Protein AF-A0A6P1NDC9-F1 (afdb_monomer_lite)

Secondary structure (DSSP, 8-state):
------------GGGTT-HHHHHHHHHHHHHHHHHHHHHHH--TT--SSTTS-HHHHHHHHHHHH-----EEEEEEEE-----TTSS-TTSS-TT----EEEEEEEEPPHHHHHHHHHHHH-GGG-S---HHHHHHHHHHHHH-GGG-----S--TTEEEEEETTEEEEEE---SS-THHHHHHHHHHHTT-S---TTSEEEEEE---

Sequence (208 aa):
MKKTLIAPAYAYQQFTDDSNIVAFFDAFNQMATETLTWLAEHPFPLYIGSYLTGGFLDYCAYCLYGQFRYKISYVQLQQYGGALNDQDINRIAIDEIIVQKNYLGTTINDDLFKRILTWNLYKGDGLSFTIPWLKRRIMRFLTGNEGQVWRFNSCQNVDVKVKGRIVAITITPGDWDSSLISVLDRIINNGILNIPPIYNYAISERQS

Foldseek 3Di:
DPPQDWDADDDDPVCPPPPVVRVVRVVVRVVVSVVVVLCVQQPLVDQADDRAADVRSQVSCCPPPVDHFDWLWDWDFDWDDDDPPPDDPPPADVPDTDGDTDGDTDGDGQFLSLLQVLQAPVPPLHDDDDPVSVLQSVVQSFPRGSNRDDDDPDSVQWDWDDDPQEIEIEGEDDPGDPVSQVVVLSCVVVVSGPDDPSHDYDYDYDDD

pLDDT: mean 81.69, std 15.38, range [41.41, 94.19]

Structure (mmCIF, N/CA/C/O backbone):
data_AF-A0A6P1NDC9-F1
#
_entry.id   AF-A0A6P1NDC9-F1
#
loop_
_atom_site.group_PDB
_atom_site.id
_atom_site.type_symbol
_atom_site.label_atom_id
_atom_site.label_alt_id
_atom_site.label_comp_id
_atom_site.label_asym_id
_atom_site.label_entity_id
_atom_site.label_seq_id
_atom_site.pdbx_PDB_ins_code
_atom_site.Cartn_x
_atom_site.Cartn_y
_atom_site.Cartn_z
_atom_site.occupancy
_atom_site.B_iso_or_equiv
_atom_site.auth_seq_id
_atom_site.auth_comp_id
_atom_site.auth_asym_id
_atom_site.auth_atom_id
_atom_site.pdbx_PDB_model_num
ATOM 1 N N . MET A 1 1 ? 29.916 -0.916 -4.149 1.00 41.94 1 MET A N 1
ATOM 2 C CA . MET A 1 1 ? 30.405 -0.561 -5.498 1.00 41.94 1 MET A CA 1
ATOM 3 C C . MET A 1 1 ? 29.269 -0.842 -6.478 1.00 41.94 1 MET A C 1
ATOM 5 O O . MET A 1 1 ? 28.924 -2.004 -6.648 1.00 41.94 1 MET A O 1
ATOM 9 N N . LYS A 1 2 ? 28.587 0.190 -7.005 1.00 53.50 2 LYS A N 1
ATOM 10 C CA . LYS A 1 2 ? 27.528 0.014 -8.021 1.00 53.50 2 LYS A CA 1
ATOM 11 C C . LYS A 1 2 ? 28.240 -0.489 -9.284 1.00 53.50 2 LYS A C 1
ATOM 13 O O . LYS A 1 2 ? 29.069 0.230 -9.829 1.00 53.50 2 LYS A O 1
ATOM 18 N N . LYS A 1 3 ? 28.029 -1.747 -9.676 1.00 60.81 3 LYS A N 1
ATOM 19 C CA . LYS A 1 3 ? 28.602 -2.290 -10.914 1.00 60.81 3 LYS A CA 1
ATOM 20 C C . LYS A 1 3 ? 27.845 -1.652 -12.075 1.00 60.81 3 LYS A C 1
ATOM 22 O O . LYS A 1 3 ? 26.631 -1.824 -12.148 1.00 60.81 3 LYS A O 1
ATOM 27 N N . THR A 1 4 ? 28.534 -0.915 -12.941 1.00 65.38 4 THR A N 1
ATOM 28 C CA . THR A 1 4 ? 27.933 -0.410 -14.179 1.00 65.38 4 THR A CA 1
ATOM 29 C C . THR A 1 4 ? 27.498 -1.610 -15.008 1.00 65.38 4 THR A C 1
ATOM 31 O O . THR A 1 4 ? 28.311 -2.475 -15.341 1.00 65.38 4 THR A O 1
ATOM 34 N N . LEU A 1 5 ? 26.198 -1.704 -15.261 1.00 67.75 5 LEU A N 1
ATOM 35 C CA . LEU A 1 5 ? 25.626 -2.741 -16.102 1.00 67.75 5 LEU A CA 1
ATOM 36 C C . LEU A 1 5 ? 25.791 -2.271 -17.544 1.00 67.75 5 LEU A C 1
ATOM 38 O O . LEU A 1 5 ? 25.222 -1.258 -17.932 1.00 67.75 5 LEU A O 1
ATOM 42 N N . ILE A 1 6 ? 26.628 -2.971 -18.301 1.00 75.94 6 ILE A N 1
ATOM 43 C CA . ILE A 1 6 ? 26.884 -2.683 -19.712 1.00 75.94 6 ILE A CA 1
ATOM 44 C C . ILE A 1 6 ? 26.265 -3.832 -20.500 1.00 75.94 6 ILE A C 1
ATOM 46 O O . ILE A 1 6 ? 26.489 -4.996 -20.156 1.00 75.94 6 ILE A O 1
ATOM 50 N N . ALA A 1 7 ? 25.500 -3.510 -21.539 1.00 77.56 7 ALA A N 1
ATOM 51 C CA . ALA A 1 7 ? 24.964 -4.475 -22.494 1.00 77.56 7 ALA A CA 1
ATOM 52 C C . ALA A 1 7 ? 25.635 -4.247 -23.858 1.00 77.56 7 ALA A C 1
ATOM 54 O O . ALA A 1 7 ? 25.055 -3.574 -24.707 1.00 77.56 7 ALA A O 1
ATOM 55 N N . PRO A 1 8 ? 26.880 -4.723 -24.053 1.00 84.25 8 PRO A N 1
ATOM 56 C CA . PRO A 1 8 ? 27.625 -4.408 -25.255 1.00 84.25 8 PRO A CA 1
ATOM 57 C C . PRO A 1 8 ? 27.259 -5.362 -26.395 1.00 84.25 8 PRO A C 1
ATOM 59 O O . PRO A 1 8 ? 27.321 -6.585 -26.269 1.00 84.25 8 PRO A O 1
ATOM 62 N N . ALA A 1 9 ? 26.931 -4.776 -27.530 1.00 88.81 9 ALA A N 1
ATOM 63 C CA . ALA A 1 9 ? 26.902 -5.382 -28.840 1.00 88.81 9 ALA A CA 1
ATOM 64 C C . ALA A 1 9 ? 28.107 -4.861 -29.631 1.0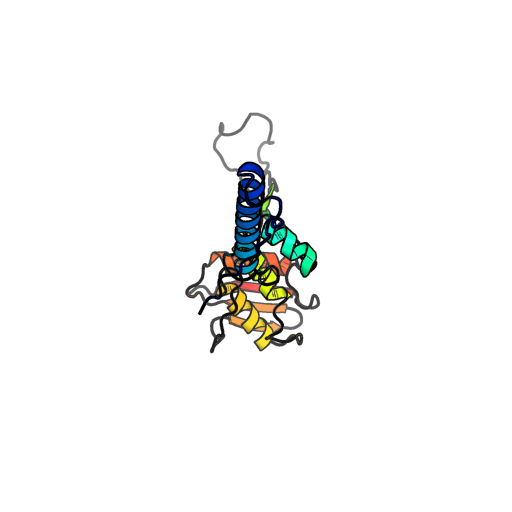0 8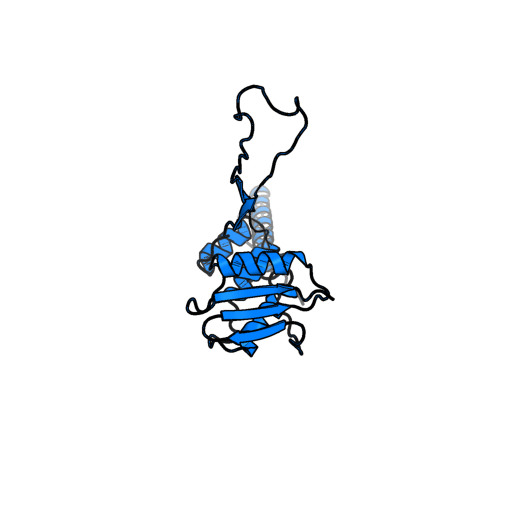8.81 9 ALA A C 1
ATOM 66 O O . ALA A 1 9 ? 28.451 -3.679 -29.565 1.00 88.81 9 ALA A O 1
ATOM 67 N N . TYR A 1 10 ? 28.753 -5.752 -30.376 1.00 89.06 10 TYR A N 1
ATOM 68 C CA . TYR A 1 10 ? 29.951 -5.440 -31.147 1.00 89.06 10 TYR A CA 1
ATOM 69 C C . TYR A 1 10 ? 29.713 -5.746 -32.621 1.00 89.06 10 TYR A C 1
ATOM 71 O O . TYR A 1 10 ? 29.098 -6.761 -32.956 1.00 89.06 10 TYR A O 1
ATOM 79 N N . ALA A 1 11 ? 30.248 -4.895 -33.494 1.00 88.75 11 ALA A N 1
ATOM 80 C CA . ALA A 1 11 ? 30.334 -5.196 -34.914 1.00 88.75 11 ALA A CA 1
ATOM 81 C C . ALA A 1 11 ? 31.288 -6.379 -35.151 1.00 88.75 11 ALA A C 1
ATOM 83 O O . ALA A 1 11 ? 32.260 -6.576 -34.415 1.00 88.75 11 ALA A O 1
ATOM 84 N N . TYR A 1 12 ? 31.037 -7.162 -36.202 1.00 88.00 12 TYR A N 1
ATOM 85 C CA . TYR A 1 12 ? 32.017 -8.148 -36.655 1.00 88.00 12 TYR A CA 1
ATOM 86 C C . TYR A 1 12 ? 33.293 -7.444 -37.117 1.00 88.00 12 TYR A C 1
ATOM 88 O O . TYR A 1 12 ? 33.232 -6.362 -37.697 1.00 88.00 12 TYR A O 1
ATOM 96 N N . GLN A 1 13 ? 34.442 -8.101 -36.937 1.00 88.75 13 GLN A N 1
ATOM 97 C CA . GLN A 1 13 ? 35.752 -7.548 -37.297 1.00 88.75 13 GLN A CA 1
ATOM 98 C C . GLN A 1 13 ? 35.832 -7.063 -38.756 1.00 88.75 13 GLN A C 1
ATOM 100 O O . GLN A 1 13 ? 36.556 -6.129 -39.054 1.00 88.75 13 GLN A O 1
ATOM 105 N N . GLN A 1 14 ? 35.069 -7.667 -39.669 1.00 89.44 14 GLN A N 1
ATOM 106 C CA . GLN A 1 14 ? 35.039 -7.282 -41.086 1.00 89.44 14 GLN A CA 1
ATOM 107 C C . GLN A 1 14 ? 34.383 -5.913 -41.349 1.00 89.44 14 GLN A C 1
ATOM 109 O O . GLN A 1 14 ? 34.551 -5.366 -42.433 1.00 89.44 14 GLN A O 1
ATOM 114 N N . PHE A 1 15 ? 33.638 -5.371 -40.381 1.00 86.94 15 PHE A N 1
ATOM 115 C CA . PHE A 1 15 ? 32.890 -4.116 -40.493 1.00 86.94 15 PHE A CA 1
ATOM 116 C C . PHE A 1 15 ? 33.395 -3.030 -39.535 1.00 86.94 15 PHE A C 1
ATOM 118 O O . PHE A 1 15 ? 32.736 -2.007 -39.373 1.00 86.94 15 PHE A O 1
ATOM 125 N N . THR A 1 16 ? 34.547 -3.228 -38.884 1.00 86.06 16 THR A N 1
ATOM 126 C CA . THR A 1 16 ? 35.111 -2.238 -37.948 1.00 86.06 16 THR A CA 1
ATOM 127 C C . THR A 1 16 ? 35.546 -0.950 -38.632 1.00 86.06 16 THR A C 1
ATOM 129 O O . THR A 1 16 ? 35.603 0.091 -37.985 1.00 86.06 16 THR A O 1
ATOM 132 N N . ASP A 1 17 ? 35.830 -1.022 -39.930 1.00 89.94 17 ASP A N 1
ATOM 133 C CA . ASP A 1 17 ? 36.314 0.108 -40.720 1.00 89.94 17 ASP A CA 1
ATOM 134 C C . ASP A 1 17 ? 35.158 0.936 -41.317 1.00 89.94 17 ASP A C 1
ATOM 136 O O . ASP A 1 17 ? 35.380 2.039 -41.819 1.00 89.94 17 ASP A O 1
ATOM 140 N N . ASP A 1 18 ? 33.917 0.433 -41.251 1.00 94.19 18 ASP A N 1
ATOM 141 C CA . ASP A 1 18 ? 32.720 1.160 -41.682 1.00 94.19 18 ASP A CA 1
ATOM 142 C C . ASP A 1 18 ? 32.151 1.980 -40.518 1.00 94.19 18 ASP A C 1
ATOM 144 O O . ASP A 1 18 ? 31.545 1.456 -39.575 1.00 94.19 1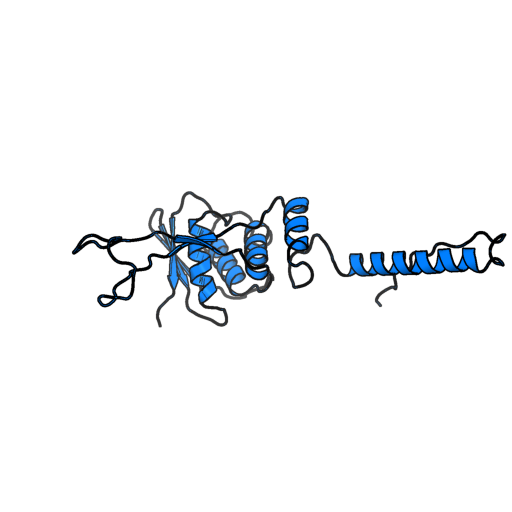8 ASP A O 1
ATOM 148 N N . SER A 1 19 ? 32.318 3.299 -40.607 1.00 92.69 19 SER A N 1
ATOM 149 C CA . SER A 1 19 ? 31.871 4.241 -39.582 1.00 92.69 19 SER A CA 1
ATOM 150 C C . SER A 1 19 ? 30.360 4.220 -39.345 1.00 92.69 19 SER A C 1
ATOM 152 O O . SER A 1 19 ? 29.930 4.471 -38.220 1.00 92.69 19 SER A O 1
ATOM 154 N N . ASN A 1 20 ? 29.544 3.892 -40.352 1.00 94.00 20 ASN A N 1
ATOM 155 C CA . ASN A 1 20 ? 28.090 3.846 -40.194 1.00 94.00 20 ASN A CA 1
ATOM 156 C C . ASN A 1 20 ? 27.660 2.623 -39.382 1.00 94.00 20 ASN A C 1
ATOM 158 O O . ASN A 1 20 ? 26.754 2.711 -38.552 1.00 94.00 20 ASN A O 1
ATOM 162 N N . ILE A 1 21 ? 28.322 1.485 -39.605 1.00 90.44 21 ILE A N 1
ATOM 163 C CA . ILE A 1 21 ? 28.034 0.247 -38.878 1.00 90.44 21 ILE A CA 1
ATOM 164 C C . ILE A 1 21 ? 28.464 0.401 -37.420 1.00 90.44 21 ILE A C 1
ATOM 166 O O . ILE A 1 21 ? 27.673 0.111 -36.525 1.00 90.44 21 ILE A O 1
ATOM 170 N N . VAL A 1 22 ? 29.667 0.920 -37.163 1.00 91.38 22 VAL A N 1
ATOM 171 C CA . VAL A 1 22 ? 30.133 1.186 -35.792 1.00 91.38 22 VAL A CA 1
ATOM 172 C C . VAL A 1 22 ? 29.184 2.145 -35.064 1.00 91.38 22 VAL A C 1
ATOM 174 O O . VAL A 1 22 ? 28.739 1.833 -33.959 1.00 91.38 22 VAL A O 1
ATOM 177 N N . ALA A 1 23 ? 28.769 3.239 -35.713 1.00 91.31 23 ALA A N 1
ATOM 178 C CA . ALA A 1 23 ? 27.828 4.196 -35.131 1.00 91.31 23 ALA A CA 1
ATOM 179 C C . ALA A 1 23 ? 26.470 3.566 -34.766 1.00 91.31 23 ALA A C 1
ATOM 181 O O . ALA A 1 23 ? 25.876 3.923 -33.747 1.00 91.31 23 ALA A O 1
ATOM 182 N N . PHE A 1 24 ? 25.978 2.609 -35.560 1.00 92.75 24 PHE A N 1
ATOM 183 C CA . PHE A 1 24 ? 24.758 1.867 -35.236 1.00 92.75 24 PHE A CA 1
ATOM 184 C C . PHE A 1 24 ? 24.910 1.035 -33.953 1.00 92.75 24 PHE A C 1
ATOM 186 O O . PHE A 1 24 ? 24.028 1.069 -33.092 1.00 92.75 24 PHE A O 1
ATOM 193 N N . PHE A 1 25 ? 26.024 0.311 -33.801 1.00 92.38 25 PHE A N 1
ATOM 194 C CA . PHE A 1 25 ? 26.288 -0.475 -32.591 1.00 92.38 25 PHE A CA 1
ATOM 195 C C . PHE A 1 25 ? 26.460 0.415 -31.357 1.00 92.38 25 PHE A C 1
ATOM 197 O O . PHE A 1 25 ? 25.937 0.077 -30.297 1.00 92.38 25 PHE A O 1
ATOM 204 N N . ASP A 1 26 ? 27.114 1.569 -31.490 1.00 90.56 26 ASP A N 1
ATOM 205 C CA . ASP A 1 26 ? 27.256 2.529 -30.393 1.00 90.56 26 ASP A CA 1
ATOM 206 C C . ASP A 1 26 ? 25.899 3.085 -29.943 1.00 90.56 26 ASP A C 1
ATOM 208 O O . ASP A 1 26 ? 25.596 3.087 -28.746 1.00 90.56 26 ASP A O 1
ATOM 212 N N . ALA A 1 27 ? 25.036 3.470 -30.890 1.00 92.12 27 ALA A N 1
ATOM 213 C CA . ALA A 1 27 ? 23.680 3.929 -30.590 1.00 92.12 27 ALA A CA 1
ATOM 214 C C . ALA A 1 27 ? 22.834 2.829 -29.924 1.00 92.12 27 ALA A C 1
ATOM 216 O O . ALA A 1 27 ? 22.123 3.086 -28.948 1.00 92.12 27 ALA A O 1
ATOM 217 N N . PHE A 1 28 ? 22.939 1.587 -30.406 1.00 92.62 28 PHE A N 1
ATOM 218 C CA . PHE A 1 28 ? 22.267 0.445 -29.791 1.00 92.62 28 PHE A CA 1
ATOM 219 C C . PHE A 1 28 ? 22.758 0.203 -28.357 1.00 92.62 28 PHE A C 1
ATOM 221 O O . PHE A 1 28 ? 21.947 0.037 -27.446 1.00 92.62 28 PHE A O 1
ATOM 228 N N . ASN A 1 29 ? 24.073 0.232 -28.133 1.00 91.94 29 ASN A N 1
ATOM 229 C CA . ASN A 1 29 ? 24.679 0.042 -26.816 1.00 91.94 29 ASN A CA 1
ATOM 230 C C . ASN A 1 29 ? 24.257 1.127 -25.830 1.00 91.94 29 ASN A C 1
ATOM 232 O O . ASN A 1 29 ? 23.991 0.828 -24.662 1.00 91.94 29 ASN A O 1
ATOM 236 N N . GLN A 1 30 ? 24.164 2.371 -26.299 1.00 91.50 30 GLN A N 1
ATOM 237 C CA . GLN A 1 30 ? 23.646 3.476 -25.508 1.00 91.50 30 GLN A CA 1
ATOM 238 C C . GLN A 1 30 ? 22.196 3.199 -25.084 1.00 91.50 30 GLN A C 1
ATOM 240 O O . GLN A 1 30 ? 21.911 3.165 -23.886 1.00 91.50 30 GLN A O 1
ATOM 245 N N . MET A 1 31 ? 21.306 2.899 -26.035 1.00 92.81 31 MET A N 1
ATOM 246 C CA . MET A 1 31 ? 19.893 2.613 -25.752 1.00 92.81 31 MET A CA 1
ATOM 247 C C . MET A 1 31 ? 19.715 1.403 -24.817 1.00 92.81 31 MET A C 1
ATOM 249 O O . MET A 1 31 ? 18.897 1.428 -23.891 1.00 92.81 31 MET A O 1
ATOM 253 N N . ALA A 1 32 ? 20.489 0.336 -25.028 1.00 91.81 32 ALA A N 1
ATOM 254 C CA . ALA A 1 32 ? 20.457 -0.855 -24.187 1.00 91.81 32 ALA A CA 1
ATOM 255 C C . ALA A 1 32 ? 20.911 -0.541 -22.753 1.00 91.81 32 ALA A C 1
ATOM 257 O O . ALA A 1 32 ? 20.284 -0.986 -21.791 1.00 91.81 32 ALA A O 1
ATOM 258 N N . THR A 1 33 ? 21.962 0.269 -22.600 1.00 91.31 33 THR A N 1
ATOM 259 C CA . THR A 1 33 ? 22.485 0.683 -21.290 1.00 91.31 33 THR A CA 1
ATOM 260 C C . THR A 1 33 ? 21.501 1.589 -20.550 1.00 91.31 33 THR A C 1
ATOM 262 O O . THR A 1 33 ? 21.275 1.394 -19.353 1.00 91.31 33 THR A O 1
ATOM 265 N N . GLU A 1 34 ? 20.868 2.535 -21.245 1.00 90.62 34 GLU A N 1
ATOM 266 C CA . GLU A 1 34 ? 19.818 3.396 -20.685 1.00 90.62 34 GLU A CA 1
ATOM 267 C C . GLU A 1 34 ? 18.628 2.565 -20.190 1.00 90.62 34 GLU A C 1
ATOM 269 O O . GLU A 1 34 ? 18.202 2.708 -19.043 1.00 90.62 34 GLU A O 1
ATOM 274 N N . THR A 1 35 ? 18.153 1.620 -21.006 1.00 90.44 35 THR A N 1
ATOM 275 C CA . THR A 1 35 ? 17.040 0.725 -20.646 1.00 90.44 35 THR A CA 1
ATOM 276 C C . THR A 1 35 ? 17.371 -0.124 -19.419 1.00 90.44 35 THR A C 1
ATOM 278 O O . THR A 1 35 ? 16.558 -0.266 -18.504 1.00 90.44 35 THR A O 1
ATOM 281 N N . LEU A 1 36 ? 18.580 -0.684 -19.369 1.00 89.88 36 LEU A N 1
ATOM 282 C CA . LEU A 1 36 ? 19.015 -1.539 -18.268 1.00 89.88 36 LEU A CA 1
ATOM 283 C C . LEU A 1 36 ? 19.197 -0.730 -16.972 1.00 89.88 36 LEU A C 1
ATOM 285 O O . LEU A 1 36 ? 18.802 -1.179 -15.895 1.00 89.88 36 LEU A O 1
ATOM 289 N N . THR A 1 37 ? 19.717 0.493 -17.081 1.00 90.31 37 THR A N 1
ATOM 290 C CA . THR A 1 37 ? 19.818 1.430 -15.953 1.00 90.31 37 THR A CA 1
ATOM 291 C C . THR A 1 37 ? 18.434 1.790 -15.421 1.00 90.31 37 THR A C 1
ATOM 293 O O . THR A 1 37 ? 18.201 1.683 -14.217 1.00 90.31 37 THR A O 1
ATOM 296 N N . TRP A 1 38 ? 17.486 2.107 -16.308 1.00 88.94 38 TRP A N 1
ATOM 297 C CA . TRP A 1 38 ? 16.106 2.403 -15.928 1.00 88.94 38 TRP A CA 1
ATOM 298 C C . TRP A 1 38 ? 15.439 1.226 -15.201 1.00 88.94 38 TRP A C 1
ATOM 300 O O . TRP A 1 38 ? 14.840 1.422 -14.143 1.00 88.94 38 TRP A O 1
ATOM 310 N N . LEU A 1 39 ? 15.602 -0.004 -15.703 1.00 87.81 39 LEU A N 1
ATOM 311 C CA . LEU A 1 39 ? 15.081 -1.218 -15.058 1.00 87.81 39 LEU A CA 1
ATOM 312 C C . LEU A 1 39 ? 15.682 -1.452 -13.667 1.00 87.81 39 LEU A C 1
ATOM 314 O O . LEU A 1 39 ? 14.982 -1.885 -12.753 1.00 87.81 39 LEU A O 1
ATOM 318 N N . ALA A 1 40 ? 16.973 -1.169 -13.491 1.00 86.81 40 ALA A N 1
ATOM 319 C CA . ALA A 1 40 ? 17.638 -1.309 -12.200 1.00 86.81 40 ALA A CA 1
ATOM 320 C C . ALA A 1 40 ? 17.150 -0.274 -11.169 1.00 86.81 40 ALA A C 1
ATOM 322 O O . ALA A 1 40 ? 17.156 -0.552 -9.969 1.00 86.81 40 ALA A O 1
ATOM 323 N N . GLU A 1 41 ? 16.731 0.908 -11.623 1.00 86.69 41 GLU A N 1
ATOM 324 C CA . GLU A 1 41 ? 16.195 1.979 -10.775 1.00 86.69 41 GLU A CA 1
ATOM 325 C C . GLU A 1 41 ? 14.704 1.807 -10.448 1.00 86.69 41 GLU A C 1
ATOM 327 O O . GLU A 1 41 ? 14.246 2.331 -9.433 1.00 86.69 41 GLU A O 1
ATOM 332 N N . HIS A 1 42 ? 13.967 1.030 -11.249 1.00 88.56 42 HIS A N 1
ATOM 333 C CA . HIS A 1 42 ? 12.528 0.802 -11.093 1.00 88.56 42 HIS A CA 1
ATOM 334 C C . HIS A 1 42 ? 12.215 -0.674 -10.807 1.00 88.56 42 HIS A C 1
ATOM 336 O O . HIS A 1 42 ? 11.738 -1.396 -11.684 1.00 88.56 42 HIS A O 1
ATOM 342 N N . PRO A 1 43 ? 12.432 -1.162 -9.573 1.00 87.88 43 PRO A N 1
ATOM 343 C CA . PRO A 1 43 ? 12.036 -2.515 -9.199 1.00 87.88 43 PRO A CA 1
ATOM 344 C C . PRO A 1 43 ? 10.504 -2.664 -9.217 1.00 87.88 43 PRO A C 1
ATOM 346 O O . PRO A 1 43 ? 9.821 -2.239 -8.289 1.00 87.88 43 PRO A O 1
ATOM 349 N N . PHE A 1 44 ? 9.951 -3.316 -10.246 1.00 88.94 44 PHE A N 1
ATOM 350 C CA . PHE A 1 44 ? 8.493 -3.459 -10.429 1.00 88.94 44 PHE A CA 1
ATOM 351 C C . PHE A 1 44 ? 7.749 -4.096 -9.239 1.00 88.94 44 PHE A C 1
ATOM 353 O O . PHE A 1 44 ? 6.652 -3.638 -8.919 1.00 88.94 44 PHE A O 1
ATOM 360 N N . PRO A 1 45 ? 8.306 -5.106 -8.534 1.00 88.25 45 PRO A N 1
ATOM 361 C CA . PRO A 1 45 ? 7.663 -5.684 -7.352 1.00 88.25 45 PRO A CA 1
ATOM 362 C C . PRO A 1 45 ? 7.752 -4.806 -6.096 1.00 88.25 45 PRO A C 1
ATOM 364 O O . PRO A 1 45 ? 7.346 -5.233 -5.018 1.00 88.25 45 PRO A O 1
ATOM 367 N N . LEU A 1 46 ? 8.346 -3.616 -6.165 1.00 90.06 46 LEU A N 1
ATOM 368 C CA . LEU A 1 46 ? 8.436 -2.710 -5.028 1.00 90.06 46 LEU A CA 1
ATOM 369 C C . LEU A 1 46 ? 7.614 -1.457 -5.322 1.00 90.06 46 LEU A C 1
ATOM 371 O O . LEU A 1 46 ? 8.101 -0.483 -5.882 1.00 90.06 46 LEU A O 1
ATOM 375 N N . TYR A 1 47 ? 6.353 -1.480 -4.894 1.00 91.12 47 TYR A N 1
ATOM 376 C CA . TYR A 1 47 ? 5.443 -0.333 -5.005 1.00 91.12 47 TYR A CA 1
ATOM 377 C C . TYR A 1 47 ? 5.671 0.743 -3.937 1.00 91.12 47 TYR A C 1
ATOM 379 O O . TYR A 1 47 ? 5.075 1.814 -4.008 1.00 91.12 47 TYR A O 1
ATOM 387 N N . ILE A 1 48 ? 6.500 0.452 -2.933 1.00 90.19 48 ILE A N 1
ATOM 388 C CA . ILE A 1 48 ? 6.775 1.347 -1.810 1.00 90.19 48 ILE A CA 1
ATOM 389 C C . ILE A 1 48 ? 7.780 2.422 -2.238 1.00 90.19 48 ILE A C 1
ATOM 391 O O . ILE A 1 48 ? 8.816 2.112 -2.826 1.00 90.19 48 ILE A O 1
ATOM 395 N N . GLY A 1 49 ? 7.517 3.673 -1.855 1.00 85.25 49 GLY A N 1
ATOM 396 C CA . GLY A 1 49 ? 8.386 4.813 -2.156 1.00 85.25 49 GLY A CA 1
ATOM 397 C C . GLY A 1 49 ? 8.035 5.506 -3.472 1.00 85.25 49 GLY A C 1
ATOM 398 O O . GLY A 1 49 ? 7.022 5.211 -4.096 1.00 85.25 49 GLY A O 1
ATOM 399 N N . SER A 1 50 ? 8.858 6.462 -3.895 1.00 84.88 50 SER A N 1
ATOM 400 C CA . SER A 1 50 ? 8.541 7.386 -4.996 1.00 84.88 50 SER A CA 1
ATOM 401 C C . SER A 1 50 ? 8.842 6.856 -6.404 1.00 84.88 50 SER A C 1
ATOM 403 O O . SER A 1 50 ? 8.570 7.556 -7.373 1.00 84.88 50 SER A O 1
ATOM 405 N N . TYR A 1 51 ? 9.387 5.643 -6.538 1.00 84.12 51 TYR A N 1
ATOM 406 C CA . TYR A 1 51 ? 9.851 5.105 -7.825 1.00 84.12 51 TYR A CA 1
ATOM 407 C C . TYR A 1 51 ? 8.711 4.758 -8.793 1.00 84.12 51 TYR A C 1
ATOM 409 O O . TYR A 1 51 ? 8.849 4.943 -9.997 1.00 84.12 51 TYR A O 1
ATOM 417 N N . LEU A 1 52 ? 7.580 4.253 -8.287 1.00 89.31 52 LEU A N 1
ATOM 418 C CA . LEU A 1 52 ? 6.409 3.918 -9.104 1.00 89.31 52 LEU A CA 1
ATOM 419 C C . LEU A 1 52 ? 5.307 4.955 -8.882 1.00 89.31 52 LEU A C 1
ATOM 421 O O . LEU A 1 52 ? 4.833 5.124 -7.757 1.00 89.31 52 LEU A O 1
ATOM 425 N N . THR A 1 53 ? 4.878 5.630 -9.947 1.00 91.38 53 THR A N 1
ATOM 426 C CA . THR A 1 53 ? 3.837 6.669 -9.902 1.00 91.38 53 THR A CA 1
ATOM 427 C C . THR A 1 53 ? 2.872 6.561 -11.084 1.00 91.38 53 THR A C 1
ATOM 429 O O . THR A 1 53 ? 3.161 5.929 -12.106 1.00 91.38 53 THR A O 1
ATOM 432 N N . GLY A 1 54 ? 1.684 7.144 -10.925 1.00 89.81 54 GLY A N 1
ATOM 433 C CA . GLY A 1 54 ? 0.649 7.254 -11.947 1.00 89.81 54 GLY A CA 1
ATOM 434 C C . GLY A 1 54 ? 0.247 5.919 -12.578 1.00 89.81 54 GLY A C 1
ATOM 435 O O . GLY A 1 54 ? 0.107 4.898 -11.903 1.00 89.81 54 GLY A O 1
ATOM 436 N N . GLY A 1 55 ? 0.081 5.925 -13.903 1.00 90.50 55 GLY A N 1
ATOM 437 C CA . GLY A 1 55 ? -0.344 4.742 -14.655 1.00 90.50 55 GLY A CA 1
ATOM 438 C C . GLY A 1 55 ? 0.642 3.574 -14.581 1.00 90.50 55 GLY A C 1
ATOM 439 O O . GLY A 1 55 ? 0.233 2.423 -14.709 1.00 90.50 55 GLY A O 1
ATOM 440 N N . PHE A 1 56 ? 1.927 3.838 -14.322 1.00 90.25 56 PHE A N 1
ATOM 441 C CA . PHE A 1 56 ? 2.911 2.772 -14.165 1.00 90.25 56 PHE A CA 1
ATOM 442 C C . PHE A 1 56 ? 2.727 2.016 -12.844 1.00 90.25 56 PHE A C 1
ATOM 444 O O . PHE A 1 56 ? 2.785 0.786 -12.820 1.00 90.25 56 PHE A O 1
ATOM 451 N N . LEU A 1 57 ? 2.415 2.736 -11.761 1.00 92.75 57 LEU A N 1
ATOM 452 C CA . LEU A 1 57 ? 2.013 2.126 -10.495 1.00 92.75 57 LEU A CA 1
ATOM 453 C C . LEU A 1 57 ? 0.749 1.277 -10.666 1.00 92.75 57 LEU A C 1
ATOM 455 O O . LEU A 1 57 ? 0.703 0.157 -10.164 1.00 92.75 57 LEU A O 1
ATOM 459 N N . ASP A 1 58 ? -0.246 1.784 -11.393 1.00 92.62 58 ASP A N 1
ATOM 460 C CA . ASP A 1 58 ? -1.501 1.064 -11.628 1.00 92.62 58 ASP A CA 1
ATOM 461 C C . ASP A 1 58 ? -1.278 -0.219 -12.436 1.00 92.62 58 ASP A C 1
ATOM 463 O O . ASP A 1 58 ? -1.801 -1.276 -12.080 1.00 92.62 58 ASP A O 1
ATOM 467 N N . TYR A 1 59 ? -0.445 -0.150 -13.477 1.00 92.12 59 TYR A N 1
ATOM 468 C CA . TYR A 1 59 ? -0.059 -1.304 -14.283 1.00 92.12 59 TYR A CA 1
ATOM 469 C C . TYR A 1 59 ? 0.651 -2.372 -13.442 1.00 92.12 59 TYR A C 1
ATOM 471 O O . TYR A 1 59 ? 0.237 -3.532 -13.427 1.00 92.12 59 TYR A O 1
ATOM 479 N N . CYS A 1 60 ? 1.682 -1.986 -12.685 1.00 92.88 60 CYS A N 1
ATOM 480 C CA . CYS A 1 60 ? 2.416 -2.913 -11.825 1.00 92.88 60 CYS A CA 1
ATOM 481 C C . CYS A 1 60 ? 1.517 -3.508 -10.731 1.00 92.88 60 CYS A C 1
ATOM 483 O O . CYS A 1 60 ? 1.569 -4.715 -10.485 1.00 92.88 60 CYS A O 1
ATOM 485 N N . ALA A 1 61 ? 0.661 -2.695 -10.104 1.00 93.38 61 ALA A N 1
ATOM 486 C CA . ALA A 1 61 ? -0.275 -3.151 -9.081 1.00 93.38 61 ALA A CA 1
ATOM 487 C C . ALA A 1 61 ? -1.268 -4.188 -9.625 1.00 93.38 61 ALA A C 1
ATOM 489 O O . ALA A 1 61 ? -1.517 -5.214 -8.981 1.00 93.38 61 ALA A O 1
ATOM 490 N N . TYR A 1 62 ? -1.781 -3.956 -10.832 1.00 93.06 62 TYR A N 1
ATOM 491 C CA . TYR A 1 62 ? -2.715 -4.859 -11.487 1.00 93.06 62 TYR A CA 1
ATOM 492 C C . TYR A 1 62 ? -2.038 -6.163 -11.921 1.00 93.06 62 TYR A C 1
ATOM 494 O O . TYR A 1 62 ? -2.496 -7.244 -11.557 1.00 93.06 62 TYR A O 1
ATOM 502 N N . CYS A 1 63 ? -0.915 -6.080 -12.637 1.00 92.69 63 CYS A N 1
ATOM 503 C CA . CYS A 1 63 ? -0.249 -7.253 -13.201 1.00 92.69 63 CYS A CA 1
ATOM 504 C C . CYS A 1 63 ? 0.426 -8.141 -12.148 1.00 92.69 63 CYS A C 1
ATOM 506 O O . CYS A 1 63 ? 0.430 -9.360 -12.303 1.00 92.69 63 CYS A O 1
ATOM 508 N N . LEU A 1 64 ? 1.005 -7.562 -11.089 1.00 93.00 64 LEU A N 1
ATOM 509 C CA . LEU A 1 64 ? 1.749 -8.328 -10.081 1.00 93.00 64 LEU A CA 1
ATOM 510 C C . LEU A 1 64 ? 0.895 -8.727 -8.875 1.00 93.00 64 LEU A C 1
ATOM 512 O O . LEU A 1 64 ? 1.130 -9.784 -8.290 1.00 93.00 64 LEU A O 1
ATOM 516 N N . TYR A 1 65 ? -0.077 -7.896 -8.488 1.00 92.31 65 TYR A N 1
ATOM 517 C CA . TYR A 1 65 ? -0.855 -8.098 -7.260 1.00 92.31 65 TYR A CA 1
ATOM 518 C C . TYR A 1 65 ? -2.359 -8.254 -7.487 1.00 92.31 65 TYR A C 1
ATOM 520 O O . TYR A 1 65 ? -3.085 -8.506 -6.522 1.00 92.31 65 TYR A O 1
ATOM 528 N N . GLY A 1 66 ? -2.847 -8.094 -8.721 1.00 90.62 66 GLY A N 1
ATOM 529 C CA . GLY A 1 66 ? -4.279 -8.129 -9.021 1.00 90.62 66 GLY A CA 1
ATOM 530 C C . GLY A 1 66 ? -5.068 -7.014 -8.330 1.00 90.62 66 GLY A C 1
ATOM 531 O O . GLY A 1 66 ? -6.262 -7.170 -8.090 1.00 90.62 66 GLY A O 1
ATOM 532 N N . GLN A 1 67 ? -4.410 -5.914 -7.950 1.00 90.50 67 GLN A N 1
ATOM 533 C CA . GLN A 1 67 ? -5.036 -4.783 -7.266 1.00 90.50 67 GLN A CA 1
ATOM 534 C C . GLN A 1 67 ? -5.242 -3.632 -8.247 1.00 90.50 67 GLN A C 1
ATOM 536 O O . GLN A 1 67 ? -4.343 -3.293 -9.011 1.00 90.50 67 GLN A O 1
ATOM 541 N N . PHE A 1 68 ? -6.413 -3.003 -8.200 1.00 89.06 68 PHE A N 1
ATOM 542 C CA . PHE A 1 68 ? -6.733 -1.829 -9.008 1.00 89.06 68 PHE A CA 1
ATOM 543 C C . PHE A 1 68 ? -6.919 -0.602 -8.120 1.00 89.06 68 PHE A C 1
ATOM 545 O O . PHE A 1 68 ? -7.244 -0.707 -6.935 1.00 89.06 68 PHE A O 1
ATOM 552 N N . ARG A 1 69 ? -6.731 0.583 -8.700 1.00 86.25 69 ARG A N 1
ATOM 553 C CA . ARG A 1 69 ? -6.979 1.835 -7.995 1.00 86.25 69 ARG A CA 1
ATOM 554 C C . ARG A 1 69 ? -8.481 2.048 -7.833 1.00 86.25 69 ARG A C 1
ATOM 556 O O . ARG A 1 69 ? -9.214 2.230 -8.805 1.00 86.25 69 ARG A O 1
ATOM 563 N N . TYR A 1 70 ? -8.937 2.016 -6.588 1.00 76.44 70 TYR A N 1
ATOM 564 C CA . TYR A 1 70 ? -10.336 2.238 -6.244 1.00 76.44 70 TYR A CA 1
ATOM 565 C C . TYR A 1 70 ? -10.714 3.714 -6.427 1.00 76.44 70 TYR A C 1
ATOM 567 O O . TYR A 1 70 ? -9.881 4.613 -6.303 1.00 76.44 70 TYR A O 1
ATOM 575 N N . LYS A 1 71 ? -11.993 3.978 -6.698 1.00 71.19 71 LYS A N 1
ATOM 576 C CA . LYS A 1 71 ? -12.563 5.328 -6.627 1.00 71.19 71 LYS A CA 1
ATOM 577 C C . LYS A 1 71 ? -13.323 5.445 -5.315 1.00 71.19 71 LYS A C 1
ATOM 579 O O . LYS A 1 71 ? -14.232 4.654 -5.067 1.00 71.19 71 LYS A O 1
ATOM 584 N N . ILE A 1 72 ? -12.952 6.408 -4.474 1.00 66.12 72 ILE A N 1
ATOM 585 C CA . ILE A 1 72 ? -13.681 6.672 -3.231 1.00 66.12 72 ILE A CA 1
ATOM 586 C C . ILE A 1 72 ? -14.788 7.659 -3.585 1.00 66.12 72 ILE A C 1
ATOM 588 O O . ILE A 1 72 ? -14.546 8.851 -3.769 1.00 66.12 72 ILE A O 1
ATOM 592 N N . SER A 1 73 ? -16.000 7.138 -3.740 1.00 60.19 73 SER A N 1
ATOM 593 C CA . SER A 1 73 ? -17.193 7.953 -3.968 1.00 60.19 73 SER A CA 1
ATOM 594 C C . SER A 1 73 ? -17.593 8.633 -2.662 1.00 60.19 73 SER A C 1
ATOM 596 O O . SER A 1 73 ? -17.654 7.969 -1.627 1.00 60.19 73 SER A O 1
ATOM 598 N N . TYR A 1 74 ? -17.894 9.931 -2.693 1.00 57.81 74 TYR A N 1
ATOM 599 C CA . TYR A 1 74 ? -18.565 10.607 -1.584 1.00 57.81 74 TYR A CA 1
ATOM 600 C C . TYR A 1 74 ? -19.843 11.289 -2.066 1.00 57.81 74 TYR A C 1
ATOM 602 O O . TYR A 1 74 ? -19.969 11.681 -3.225 1.00 57.81 74 TYR A O 1
ATOM 610 N N . VAL A 1 75 ? -20.806 11.400 -1.152 1.00 48.75 75 VAL A N 1
ATOM 611 C CA . VAL A 1 75 ? -22.012 12.207 -1.336 1.00 48.75 75 VAL A CA 1
ATOM 612 C C . VAL A 1 75 ? -21.779 13.503 -0.578 1.00 48.75 75 VAL A C 1
ATOM 614 O O . VAL A 1 75 ? -21.731 13.496 0.651 1.00 48.75 75 VAL A O 1
ATOM 617 N N . GLN A 1 76 ? -21.605 14.611 -1.293 1.00 44.06 76 GLN A N 1
ATOM 618 C CA . GLN A 1 76 ? -21.643 15.932 -0.670 1.00 44.06 76 GLN A CA 1
ATOM 619 C C . GLN A 1 76 ? -23.090 16.414 -0.674 1.00 44.06 76 GLN A C 1
ATOM 621 O O . GLN A 1 76 ? -23.699 16.558 -1.733 1.00 44.06 76 GLN A O 1
ATOM 626 N N . LEU A 1 77 ? -23.646 16.627 0.518 1.00 45.75 77 LEU A N 1
ATOM 627 C CA . LEU A 1 77 ? -24.927 17.302 0.686 1.00 45.75 77 LEU A CA 1
ATOM 628 C C . LEU A 1 77 ? -24.635 18.802 0.643 1.00 45.75 77 LEU A C 1
ATOM 630 O O . LEU A 1 77 ? -24.074 19.348 1.590 1.00 45.75 77 LEU A O 1
ATOM 634 N N . GLN A 1 78 ? -24.938 19.452 -0.475 1.00 45.91 78 GLN A N 1
ATOM 635 C CA . GLN A 1 78 ? -24.793 20.898 -0.595 1.00 45.91 78 GLN A CA 1
ATOM 636 C C . GLN A 1 78 ? -26.157 21.528 -0.320 1.00 45.91 78 GLN A C 1
ATOM 638 O O . GLN A 1 78 ? -27.101 21.347 -1.087 1.00 45.91 78 GLN A O 1
ATOM 643 N N . GLN A 1 79 ? -26.278 22.196 0.826 1.00 44.28 79 GLN A N 1
ATOM 644 C CA . GLN A 1 79 ? -27.482 22.926 1.200 1.00 44.28 79 GLN A CA 1
ATOM 645 C C . GLN A 1 79 ? -27.385 24.330 0.604 1.00 44.28 79 GLN A C 1
ATOM 647 O O . GLN A 1 79 ? -26.530 25.116 1.008 1.00 44.28 79 GLN A O 1
ATOM 652 N N . TYR A 1 80 ? -28.237 24.636 -0.369 1.00 48.91 80 TYR A N 1
ATOM 653 C CA . TYR A 1 80 ? -28.372 25.995 -0.880 1.00 48.91 80 TYR A CA 1
ATOM 654 C C . TYR A 1 80 ? -29.393 26.747 -0.024 1.00 48.91 80 TYR A C 1
ATOM 656 O O . TYR A 1 80 ? -30.538 26.323 0.108 1.00 48.91 80 TYR A O 1
ATOM 664 N N . GLY A 1 81 ? -28.961 27.861 0.561 1.00 51.66 81 GLY A N 1
ATOM 665 C CA . GLY A 1 81 ? -29.819 28.877 1.160 1.00 51.66 81 GLY A CA 1
ATOM 666 C C . GLY A 1 81 ? -29.275 30.238 0.747 1.00 51.66 81 GLY A C 1
ATOM 667 O O . GLY A 1 81 ? -28.208 30.628 1.211 1.00 51.66 81 GLY A O 1
ATOM 668 N N . GLY A 1 82 ? -29.961 30.919 -0.168 1.00 51.78 82 GLY A N 1
ATOM 669 C CA . GLY A 1 82 ? -29.536 32.198 -0.738 1.00 51.78 82 GLY A CA 1
ATOM 670 C C . GLY A 1 82 ? -30.708 33.169 -0.865 1.00 51.78 82 GLY A C 1
ATOM 671 O O . GLY A 1 82 ? -31.868 32.754 -0.864 1.00 51.78 82 GLY A O 1
ATOM 672 N N . ALA A 1 83 ? -30.411 34.467 -0.938 1.00 55.19 83 ALA A N 1
ATOM 673 C CA . ALA A 1 83 ? -31.413 35.505 -1.171 1.00 55.19 83 ALA A CA 1
ATOM 674 C C . ALA A 1 83 ? -32.052 35.363 -2.569 1.00 55.19 83 ALA A C 1
ATOM 676 O O . ALA A 1 83 ? -31.459 34.777 -3.478 1.00 55.19 83 ALA A O 1
ATOM 677 N N . LEU A 1 84 ? -33.253 35.927 -2.750 1.00 45.62 84 LEU A N 1
ATOM 678 C CA . LEU A 1 84 ? -33.907 36.067 -4.058 1.00 45.62 84 LEU A CA 1
ATOM 679 C C . LEU A 1 84 ? -32.915 36.704 -5.055 1.00 45.62 84 LEU A C 1
ATOM 681 O O . LEU A 1 84 ? -32.602 37.880 -4.881 1.00 45.62 84 LEU A O 1
ATOM 685 N N . ASN A 1 85 ? -32.420 35.911 -6.026 1.00 53.97 85 ASN A N 1
ATOM 686 C CA . ASN A 1 85 ? -31.597 36.236 -7.221 1.00 53.97 85 ASN A CA 1
ATOM 687 C C . ASN A 1 85 ? -30.306 35.408 -7.411 1.00 53.97 85 ASN A C 1
ATOM 689 O O . ASN A 1 85 ? -29.617 35.619 -8.405 1.00 53.97 85 ASN A O 1
ATOM 693 N N . ASP A 1 86 ? -29.967 34.464 -6.528 1.00 52.94 86 ASP A N 1
ATOM 694 C CA . ASP A 1 86 ? -28.730 33.664 -6.680 1.00 52.94 86 ASP A CA 1
ATOM 695 C C . ASP A 1 86 ? -28.898 32.406 -7.569 1.00 52.94 86 ASP A C 1
ATOM 697 O O . ASP A 1 86 ? -27.943 31.673 -7.812 1.00 52.94 86 ASP A O 1
ATOM 701 N N . GLN A 1 87 ? -30.117 32.121 -8.049 1.00 53.47 87 GLN A N 1
ATOM 702 C CA . GLN A 1 87 ? -30.457 30.972 -8.904 1.00 53.47 87 GLN A CA 1
ATOM 703 C C . GLN A 1 87 ? -31.542 31.347 -9.930 1.00 53.47 87 GLN A C 1
ATOM 705 O O . GLN A 1 87 ? -32.370 32.223 -9.666 1.00 53.47 87 GLN A O 1
ATOM 710 N N . ASP A 1 88 ? -31.561 30.656 -11.076 1.00 53.66 88 ASP A N 1
ATOM 711 C CA . ASP A 1 88 ? -32.556 30.857 -12.139 1.00 53.66 88 ASP A CA 1
ATOM 712 C C . ASP A 1 88 ? -33.996 30.647 -11.634 1.00 53.66 88 ASP A C 1
ATOM 714 O O . ASP A 1 88 ? -34.312 29.692 -10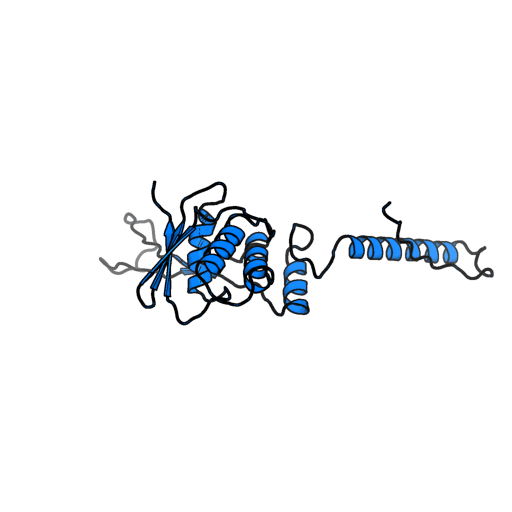.915 1.00 53.66 88 ASP A O 1
ATOM 718 N N . ILE A 1 89 ? -34.889 31.552 -12.038 1.00 49.25 89 ILE A N 1
ATOM 719 C CA . ILE A 1 89 ? -36.288 31.597 -11.601 1.00 49.25 89 ILE A CA 1
ATOM 720 C C . ILE A 1 89 ? -37.036 30.343 -12.099 1.00 49.25 89 ILE A C 1
ATOM 722 O O . ILE A 1 89 ? -36.927 29.970 -13.265 1.00 49.25 89 ILE A O 1
ATOM 726 N N . ASN A 1 90 ? -37.861 29.746 -11.224 1.00 53.25 90 ASN A N 1
ATOM 727 C CA . ASN A 1 90 ? -38.799 28.639 -11.500 1.00 53.25 90 ASN A CA 1
ATOM 728 C C . ASN A 1 90 ? -38.229 27.201 -11.507 1.00 53.25 90 ASN A C 1
ATOM 730 O O . ASN A 1 90 ? -38.806 26.311 -12.132 1.00 53.25 90 ASN A O 1
ATOM 734 N N . ARG A 1 91 ? -37.120 26.944 -10.798 1.00 55.34 91 ARG A N 1
ATOM 735 C CA . ARG A 1 91 ? -36.577 25.579 -10.615 1.00 55.34 91 ARG A CA 1
ATOM 736 C C . ARG A 1 91 ? -36.880 24.933 -9.253 1.00 55.34 91 ARG A C 1
ATOM 738 O O . ARG A 1 91 ? -36.613 23.748 -9.090 1.00 55.34 91 ARG A O 1
ATOM 745 N N . ILE A 1 92 ? -37.407 25.694 -8.292 1.00 55.00 92 ILE A N 1
ATOM 746 C CA . ILE A 1 92 ? -37.677 25.261 -6.910 1.00 55.00 92 ILE A CA 1
ATOM 747 C C . ILE A 1 92 ? -39.050 25.812 -6.506 1.00 55.00 92 ILE A C 1
ATOM 749 O O . ILE A 1 92 ? -39.316 26.993 -6.744 1.00 55.00 92 ILE A O 1
ATOM 753 N N . ALA A 1 93 ? -39.933 24.980 -5.944 1.00 57.34 93 ALA A N 1
ATOM 754 C CA . ALA A 1 93 ? -41.207 25.453 -5.407 1.00 57.34 93 ALA A CA 1
ATOM 755 C C . ALA A 1 93 ? -40.984 26.285 -4.129 1.00 57.34 93 ALA A C 1
ATOM 757 O O . ALA A 1 93 ? -39.999 26.100 -3.412 1.00 57.34 93 ALA A O 1
ATOM 758 N N . ILE A 1 94 ? -41.895 27.223 -3.841 1.00 48.19 94 ILE A N 1
ATOM 759 C CA . ILE A 1 94 ? -41.854 28.014 -2.600 1.00 48.19 94 ILE A CA 1
ATOM 760 C C . ILE A 1 94 ? -41.878 27.041 -1.408 1.00 48.19 94 ILE A C 1
ATOM 762 O O . ILE A 1 94 ? -42.761 26.188 -1.343 1.00 48.19 94 ILE A O 1
ATOM 766 N N . ASP A 1 95 ? -40.915 27.194 -0.490 1.00 54.00 95 ASP A N 1
ATOM 767 C CA . ASP A 1 95 ? -40.706 26.381 0.726 1.00 54.00 95 ASP A CA 1
ATOM 768 C C . ASP A 1 95 ? -40.099 24.968 0.542 1.00 54.00 95 ASP A C 1
ATOM 770 O O . ASP A 1 95 ? -40.093 24.160 1.474 1.00 54.00 95 ASP A O 1
ATOM 774 N N . GLU A 1 96 ? -39.528 24.646 -0.625 1.00 51.34 96 GLU A N 1
ATOM 775 C CA . GLU A 1 96 ? -38.936 23.324 -0.879 1.00 51.34 96 GLU A CA 1
ATOM 776 C C . GLU A 1 96 ? -37.411 23.279 -0.631 1.00 51.34 96 GLU A C 1
ATOM 778 O O . GLU A 1 96 ? -36.632 24.029 -1.223 1.00 51.34 96 GLU A O 1
ATOM 783 N N . ILE A 1 97 ? -36.956 22.359 0.231 1.00 54.22 97 ILE A N 1
ATOM 784 C CA . ILE A 1 97 ? -35.528 22.074 0.449 1.00 54.22 97 ILE A CA 1
ATOM 785 C C . ILE A 1 97 ? -35.087 21.004 -0.553 1.00 54.22 97 ILE A C 1
ATOM 787 O O . ILE A 1 97 ? -35.396 19.823 -0.389 1.00 54.22 97 ILE A O 1
ATOM 791 N N . ILE A 1 98 ? -34.306 21.388 -1.564 1.00 51.53 98 ILE A N 1
ATOM 792 C CA . ILE A 1 98 ? -33.706 20.423 -2.491 1.00 51.53 98 ILE A CA 1
ATOM 793 C C . ILE A 1 98 ? -32.340 19.983 -1.963 1.00 51.53 98 ILE A C 1
ATOM 795 O O . ILE A 1 98 ? -31.390 20.760 -1.890 1.00 51.53 98 ILE A O 1
ATOM 799 N N . VAL A 1 99 ? -32.225 18.693 -1.653 1.00 53.19 99 VAL A N 1
ATOM 800 C CA . VAL A 1 99 ? -30.955 18.036 -1.330 1.00 53.19 99 VAL A CA 1
ATOM 801 C C . VAL A 1 99 ? -30.438 17.337 -2.588 1.00 53.19 99 VAL A C 1
ATOM 803 O O . VAL A 1 99 ? -30.787 16.187 -2.860 1.00 53.19 99 VAL A O 1
ATOM 806 N N . GLN A 1 100 ? -29.607 18.015 -3.384 1.00 48.44 100 GLN A N 1
ATOM 807 C CA . GLN A 1 100 ? -28.921 17.354 -4.498 1.00 48.44 100 GLN A CA 1
ATOM 808 C C . GLN A 1 100 ? -27.765 16.494 -3.974 1.00 48.44 100 GLN A C 1
ATOM 810 O O . GLN A 1 100 ? -26.858 16.977 -3.298 1.00 48.44 100 GLN A O 1
ATOM 815 N N . LYS A 1 101 ? -27.796 15.196 -4.297 1.00 41.41 101 LYS A N 1
ATOM 816 C CA . LYS A 1 101 ? -26.706 14.254 -4.018 1.00 41.41 101 LYS A CA 1
ATOM 817 C C . LYS A 1 101 ? -25.723 14.284 -5.185 1.00 41.41 101 LYS A C 1
ATOM 819 O O . LYS A 1 101 ? -25.957 13.635 -6.200 1.00 41.41 101 LYS A O 1
ATOM 824 N N . ASN A 1 102 ? -24.626 15.021 -5.045 1.00 42.78 102 ASN A N 1
ATOM 825 C CA . ASN A 1 102 ? -23.529 14.957 -6.007 1.00 42.78 102 ASN A CA 1
ATOM 826 C C . ASN A 1 102 ? -22.622 13.769 -5.667 1.00 42.78 102 ASN A C 1
ATOM 828 O O . ASN A 1 102 ? -22.043 13.720 -4.580 1.00 42.78 102 ASN A O 1
ATOM 832 N N . TYR A 1 103 ? -22.510 12.815 -6.595 1.00 44.84 103 TYR A N 1
ATOM 833 C CA . TYR A 1 103 ? -21.574 11.693 -6.517 1.00 44.84 103 TYR A CA 1
ATOM 834 C C . TYR A 1 103 ? -20.246 12.116 -7.139 1.00 44.84 103 TYR A C 1
ATOM 836 O O . TYR A 1 103 ? -19.966 11.828 -8.302 1.00 44.84 103 TYR A O 1
ATOM 844 N N . LEU A 1 104 ? -19.432 12.840 -6.379 1.00 50.16 104 LEU A N 1
ATOM 845 C CA . LEU A 1 104 ? -18.060 13.115 -6.787 1.00 50.16 104 LEU A CA 1
ATOM 846 C C . LEU A 1 104 ? -17.192 11.971 -6.259 1.00 50.16 104 LEU A C 1
ATOM 848 O O . LEU A 1 104 ? -17.163 11.675 -5.067 1.00 50.16 104 LEU A O 1
ATOM 852 N N . GLY A 1 105 ? -16.537 11.252 -7.166 1.00 52.16 105 GLY A N 1
ATOM 853 C CA . GLY A 1 105 ? -15.500 10.294 -6.804 1.00 52.16 105 GLY A CA 1
ATOM 854 C C . GLY A 1 105 ? -14.158 11.001 -6.822 1.00 52.16 105 GLY A C 1
ATOM 855 O O . GLY A 1 105 ? -13.719 11.414 -7.893 1.00 52.16 105 GLY A O 1
ATOM 856 N N . THR A 1 106 ? -13.490 11.132 -5.675 1.00 58.50 106 THR A N 1
ATOM 857 C CA . THR A 1 106 ? -12.092 11.577 -5.685 1.00 58.50 106 THR A CA 1
ATOM 858 C C . THR A 1 106 ? -11.234 10.403 -6.136 1.00 58.50 106 THR A C 1
ATOM 860 O O . THR A 1 106 ? -11.292 9.313 -5.555 1.00 58.50 106 THR A O 1
ATOM 863 N N . THR A 1 107 ? -10.437 10.606 -7.184 1.00 66.56 107 THR A N 1
ATOM 864 C CA . THR A 1 107 ? -9.399 9.645 -7.562 1.00 66.56 107 THR A CA 1
ATOM 865 C C . THR A 1 107 ? -8.388 9.549 -6.424 1.00 66.56 107 THR A C 1
ATOM 867 O O . THR A 1 107 ? -7.872 10.561 -5.956 1.00 66.56 107 THR A O 1
ATOM 870 N N . ILE A 1 108 ? -8.118 8.326 -5.970 1.00 82.25 108 ILE A N 1
ATOM 871 C CA . ILE A 1 108 ? -7.104 8.042 -4.953 1.00 82.25 108 ILE A CA 1
ATOM 872 C C . ILE A 1 108 ? -5.733 8.509 -5.475 1.00 82.25 108 ILE A C 1
ATOM 874 O O . ILE A 1 108 ? -5.336 8.158 -6.590 1.00 82.25 108 ILE A O 1
ATOM 878 N N . ASN A 1 109 ? -5.015 9.309 -4.684 1.00 89.06 109 ASN A N 1
ATOM 879 C CA . ASN A 1 109 ? -3.648 9.717 -5.013 1.00 89.06 109 ASN A CA 1
ATOM 880 C C . ASN A 1 109 ? -2.673 8.527 -4.882 1.00 89.06 109 ASN A C 1
ATOM 882 O O . ASN A 1 109 ? -2.996 7.500 -4.286 1.00 89.06 109 ASN A O 1
ATOM 886 N N . ASP A 1 110 ? -1.473 8.648 -5.447 1.00 91.12 110 ASP A N 1
ATOM 887 C CA . ASP A 1 110 ? -0.496 7.549 -5.428 1.00 91.12 110 ASP A CA 1
ATOM 888 C C . ASP A 1 110 ? -0.111 7.136 -3.996 1.00 91.12 110 ASP A C 1
ATOM 890 O O . ASP A 1 110 ? -0.046 5.940 -3.708 1.00 91.12 110 ASP A O 1
ATOM 894 N N . ASP A 1 111 ? 0.054 8.105 -3.088 1.00 91.81 111 ASP A N 1
ATOM 895 C CA . ASP A 1 111 ? 0.349 7.873 -1.667 1.00 91.81 111 ASP A CA 1
ATOM 896 C C . ASP A 1 111 ? -0.706 6.973 -1.004 1.00 91.81 111 ASP A C 1
ATOM 898 O O . ASP A 1 111 ? -0.389 5.914 -0.456 1.00 91.81 111 ASP A O 1
ATOM 902 N N . LEU A 1 112 ? -1.983 7.350 -1.103 1.00 91.44 112 LEU A N 1
ATOM 903 C CA . LEU A 1 112 ? -3.094 6.615 -0.510 1.00 91.44 112 LEU A CA 1
ATOM 904 C C . LEU A 1 112 ? -3.258 5.242 -1.160 1.00 91.44 112 LEU A C 1
ATOM 906 O O . LEU A 1 112 ? -3.535 4.267 -0.458 1.00 91.44 112 LEU A O 1
ATOM 910 N N . PHE A 1 113 ? -3.044 5.133 -2.475 1.00 93.06 113 PHE A N 1
ATOM 911 C CA . PHE A 1 113 ? -3.096 3.842 -3.154 1.00 93.06 113 PHE A CA 1
ATOM 912 C C . PHE A 1 113 ? -2.011 2.898 -2.626 1.00 93.06 113 PHE A C 1
ATOM 914 O O . PHE A 1 113 ? -2.313 1.764 -2.256 1.00 93.06 113 PHE A O 1
ATOM 921 N N . LYS A 1 114 ? -0.772 3.377 -2.477 1.00 93.81 114 LYS A N 1
ATOM 922 C CA . LYS A 1 114 ? 0.321 2.589 -1.890 1.00 93.81 114 LYS A CA 1
ATOM 923 C C . LYS A 1 114 ? 0.047 2.214 -0.438 1.00 93.81 114 LYS A C 1
ATOM 925 O O . LYS A 1 114 ? 0.316 1.080 -0.057 1.00 93.81 114 LYS A O 1
ATOM 930 N N . ARG A 1 115 ? -0.549 3.099 0.370 1.00 93.38 115 ARG A N 1
ATOM 931 C CA . ARG A 1 115 ? -0.973 2.770 1.746 1.00 93.38 115 ARG A CA 1
ATOM 932 C C . ARG A 1 115 ? -2.014 1.651 1.782 1.00 93.38 115 ARG A C 1
ATOM 934 O O . ARG A 1 115 ? -1.912 0.756 2.622 1.00 93.38 115 ARG A O 1
ATOM 941 N N . ILE A 1 116 ? -2.983 1.668 0.863 1.00 92.75 116 ILE A N 1
ATOM 942 C CA . ILE A 1 116 ? -3.982 0.598 0.712 1.00 92.75 116 ILE A CA 1
ATOM 943 C C . ILE A 1 116 ? -3.308 -0.715 0.292 1.00 92.75 116 ILE A C 1
ATOM 945 O O . ILE A 1 116 ? -3.588 -1.759 0.884 1.00 92.75 116 ILE A O 1
ATOM 949 N N . LEU A 1 117 ? -2.379 -0.679 -0.671 1.00 93.56 117 LEU A N 1
ATOM 950 C CA . LEU A 1 117 ? -1.596 -1.855 -1.069 1.00 93.56 117 LEU A CA 1
ATOM 951 C C . LEU A 1 117 ? -0.799 -2.419 0.110 1.00 93.56 117 LEU A C 1
ATOM 953 O O . LEU A 1 117 ? -0.853 -3.624 0.361 1.00 93.56 117 LEU A O 1
ATOM 957 N N . THR A 1 118 ? -0.133 -1.558 0.884 1.00 94.12 118 THR A N 1
ATOM 958 C CA . THR A 1 118 ? 0.595 -1.956 2.093 1.00 94.12 118 THR A CA 1
ATOM 959 C C . THR A 1 118 ? -0.337 -2.586 3.111 1.00 94.12 118 THR A C 1
ATOM 961 O O . THR A 1 118 ? 0.000 -3.624 3.673 1.00 94.12 118 THR A O 1
ATOM 964 N N . TRP A 1 119 ? -1.535 -2.042 3.326 1.00 93.06 119 TRP A N 1
ATOM 965 C CA . TRP A 1 119 ? -2.522 -2.716 4.163 1.00 93.06 119 TRP A CA 1
ATOM 966 C C . TRP A 1 119 ? -2.818 -4.116 3.614 1.00 93.06 119 TRP A C 1
ATOM 968 O O . TRP A 1 119 ? -2.635 -5.114 4.306 1.00 93.06 119 TRP A O 1
ATOM 978 N N . ASN A 1 120 ? -3.222 -4.239 2.357 1.00 91.69 120 ASN A N 1
ATOM 979 C CA . ASN A 1 120 ? -3.726 -5.505 1.829 1.00 91.69 120 ASN A CA 1
ATOM 980 C C . ASN A 1 120 ? -2.647 -6.592 1.678 1.00 91.69 120 ASN A C 1
ATOM 982 O O . ASN A 1 120 ? -2.945 -7.767 1.896 1.00 91.69 120 ASN A O 1
ATOM 986 N N . LEU A 1 121 ? -1.404 -6.218 1.365 1.00 91.44 121 LEU A N 1
ATOM 987 C CA . LEU A 1 121 ? -0.336 -7.145 0.976 1.00 91.44 121 LEU A CA 1
ATOM 988 C C . LEU A 1 121 ? 0.740 -7.357 2.049 1.00 91.44 121 LEU A C 1
ATOM 990 O O . LEU A 1 121 ? 1.547 -8.282 1.925 1.00 91.44 121 LEU A O 1
ATOM 994 N N . TYR A 1 122 ? 0.796 -6.530 3.099 1.00 91.06 122 TYR A N 1
ATOM 995 C CA . TYR A 1 122 ? 1.859 -6.641 4.097 1.00 91.06 122 TYR A CA 1
ATOM 996 C C . TYR A 1 122 ? 1.746 -7.926 4.929 1.00 91.06 122 TYR A C 1
ATOM 998 O O . TYR A 1 122 ? 0.858 -8.088 5.771 1.00 91.06 122 TYR A O 1
ATOM 1006 N N . LYS A 1 123 ? 2.706 -8.835 4.718 1.00 88.00 123 LYS A N 1
ATOM 1007 C CA . LYS A 1 123 ? 2.759 -10.159 5.361 1.00 88.00 123 LYS A CA 1
ATOM 1008 C C . LYS A 1 123 ? 3.323 -10.139 6.784 1.00 88.00 123 LYS A C 1
ATOM 1010 O O . LYS A 1 123 ? 3.085 -11.078 7.536 1.00 88.00 123 LYS A O 1
ATOM 1015 N N . GLY A 1 124 ? 4.054 -9.090 7.170 1.00 86.94 124 GLY A N 1
ATOM 1016 C CA . GLY A 1 124 ? 4.794 -9.053 8.439 1.00 86.94 124 GLY A CA 1
ATOM 1017 C C . GLY A 1 124 ? 3.926 -9.013 9.702 1.00 86.94 124 GLY A C 1
ATOM 1018 O O . GLY A 1 124 ? 4.426 -9.306 10.783 1.00 86.94 124 GLY A O 1
ATOM 1019 N N . ASP A 1 125 ? 2.640 -8.672 9.583 1.00 83.62 125 ASP A N 1
ATOM 1020 C CA . ASP A 1 125 ? 1.691 -8.707 10.705 1.00 83.62 125 ASP A CA 1
ATOM 1021 C C . ASP A 1 125 ? 0.906 -10.037 10.782 1.00 83.62 125 ASP A C 1
ATOM 1023 O O . ASP A 1 125 ? 0.197 -10.272 11.757 1.00 83.62 125 ASP A O 1
ATOM 1027 N N . GLY A 1 126 ? 1.042 -10.926 9.791 1.00 86.44 126 GLY A N 1
ATOM 1028 C CA . GLY A 1 126 ? 0.248 -12.153 9.679 1.00 86.44 126 GLY A CA 1
ATOM 1029 C C . GLY A 1 126 ? -1.195 -11.919 9.206 1.00 86.44 126 GLY A C 1
ATOM 1030 O O . GLY A 1 126 ? -1.597 -10.796 8.888 1.00 86.44 126 GLY A O 1
ATOM 1031 N N . LEU A 1 127 ? -1.973 -13.005 9.138 1.00 84.12 127 LEU A N 1
ATOM 1032 C CA . LEU A 1 127 ? -3.364 -13.012 8.648 1.00 84.12 127 LEU A CA 1
ATOM 1033 C C . LEU A 1 127 ? -4.411 -13.156 9.765 1.00 84.12 127 LEU A C 1
ATOM 1035 O O . LEU A 1 127 ? -5.603 -12.994 9.518 1.00 84.12 127 LEU A O 1
ATOM 1039 N N . SER A 1 128 ? -3.985 -13.455 10.994 1.00 89.38 128 SER A N 1
ATOM 1040 C CA . SER A 1 128 ? -4.893 -13.657 12.123 1.00 89.38 128 SER A CA 1
ATOM 1041 C C . SER A 1 128 ? -5.396 -12.323 12.667 1.00 89.38 128 SER A C 1
ATOM 1043 O O . SER A 1 128 ? -4.632 -11.536 13.232 1.00 89.38 128 SER A O 1
ATOM 1045 N N . PHE A 1 129 ? -6.700 -12.085 12.537 1.00 90.44 129 PHE A N 1
ATOM 1046 C CA . PHE A 1 129 ? -7.330 -10.877 13.052 1.00 90.44 129 PHE A CA 1
ATOM 1047 C C . PHE A 1 129 ? -7.306 -10.854 14.587 1.00 90.44 129 PHE A C 1
ATOM 1049 O O . PHE A 1 129 ? -7.944 -11.666 15.253 1.00 90.44 129 PHE A O 1
ATOM 1056 N N . THR A 1 130 ? -6.565 -9.902 15.148 1.00 91.62 130 THR A N 1
ATOM 1057 C CA . THR A 1 130 ? -6.453 -9.649 16.592 1.00 91.62 130 THR A CA 1
ATOM 1058 C C . THR A 1 130 ? -6.464 -8.139 16.852 1.00 91.62 130 THR A C 1
ATOM 1060 O O . THR A 1 130 ? -6.196 -7.342 15.951 1.00 91.62 130 THR A O 1
ATOM 1063 N N . ILE A 1 131 ? -6.737 -7.712 18.090 1.00 92.06 131 ILE A N 1
ATOM 1064 C CA . ILE A 1 131 ? -6.699 -6.280 18.441 1.00 92.06 131 ILE A CA 1
ATOM 1065 C C . ILE A 1 131 ? -5.312 -5.663 18.168 1.00 92.06 131 ILE A C 1
ATOM 1067 O O . ILE A 1 131 ? -5.258 -4.618 17.514 1.00 92.06 131 ILE A O 1
ATOM 1071 N N . PRO A 1 132 ? -4.183 -6.284 18.578 1.00 91.50 132 PRO A N 1
ATOM 1072 C CA . PRO A 1 132 ? -2.861 -5.776 18.223 1.00 91.50 132 PRO A CA 1
ATOM 1073 C C . PRO A 1 132 ? -2.651 -5.695 16.710 1.00 91.50 132 PRO A C 1
ATOM 1075 O O . PRO A 1 132 ? -2.133 -4.693 16.233 1.00 91.50 132 PRO A O 1
ATOM 1078 N N . TRP A 1 133 ? -3.093 -6.695 15.943 1.00 92.06 133 TRP A N 1
ATOM 1079 C CA . TRP A 1 133 ? -2.993 -6.680 14.480 1.00 92.06 133 TRP A CA 1
ATOM 1080 C C . TRP A 1 133 ? -3.677 -5.450 13.867 1.00 92.06 133 TRP A C 1
ATOM 1082 O O . TRP A 1 133 ? -3.074 -4.754 13.049 1.00 92.06 133 TRP A O 1
ATOM 1092 N N . LEU A 1 134 ? -4.891 -5.126 14.321 1.00 92.94 134 LEU A N 1
ATOM 1093 C CA . LEU A 1 134 ? -5.636 -3.971 13.820 1.00 92.94 134 LEU A CA 1
ATOM 1094 C C . LEU A 1 134 ? -4.938 -2.656 14.189 1.00 92.94 134 LEU A C 1
ATOM 1096 O O . LEU A 1 134 ? -4.726 -1.811 13.321 1.00 92.94 134 LEU A O 1
ATOM 1100 N N . LYS A 1 135 ? -4.502 -2.508 15.449 1.00 93.19 135 LYS A N 1
ATOM 1101 C CA . LYS A 1 135 ? -3.773 -1.312 15.909 1.00 93.19 135 LYS A CA 1
ATOM 1102 C C . LYS A 1 135 ? -2.504 -1.064 15.090 1.00 93.19 135 LYS A C 1
ATOM 1104 O O . LYS A 1 135 ? -2.253 0.060 14.663 1.00 93.19 135 LYS A O 1
ATOM 1109 N N . ARG A 1 136 ? -1.730 -2.119 14.823 1.00 91.69 136 ARG A N 1
ATOM 1110 C CA . ARG A 1 136 ? -0.482 -2.064 14.044 1.00 91.69 136 ARG A CA 1
ATOM 1111 C C . ARG A 1 136 ? -0.719 -1.611 12.604 1.00 91.69 136 ARG A C 1
ATOM 1113 O O . ARG A 1 136 ? 0.037 -0.795 12.082 1.00 91.69 136 ARG A O 1
ATOM 1120 N N . ARG A 1 137 ? -1.782 -2.103 11.969 1.00 92.00 137 ARG A N 1
ATOM 1121 C CA . ARG A 1 137 ? -2.134 -1.731 10.593 1.00 92.00 137 ARG A CA 1
ATOM 1122 C C . ARG A 1 137 ? -2.621 -0.297 10.477 1.00 92.00 137 ARG A C 1
ATOM 1124 O O . ARG A 1 137 ? -2.194 0.402 9.566 1.00 92.00 137 ARG A O 1
ATOM 1131 N N . ILE A 1 138 ? -3.418 0.165 11.436 1.00 92.88 138 ILE A N 1
ATOM 1132 C CA . ILE A 1 138 ? -3.849 1.567 11.503 1.00 92.88 138 ILE A CA 1
ATOM 1133 C C . ILE A 1 138 ? -2.646 2.483 11.711 1.00 92.88 138 ILE A C 1
ATOM 1135 O O . ILE A 1 138 ? -2.465 3.420 10.944 1.00 92.88 138 ILE A O 1
ATOM 1139 N N . MET A 1 139 ? -1.759 2.168 12.659 1.00 92.00 139 MET A N 1
ATOM 1140 C CA . MET A 1 139 ? -0.529 2.944 12.851 1.00 92.00 139 MET A CA 1
ATOM 1141 C C . MET A 1 139 ? 0.334 2.994 11.587 1.00 92.00 139 MET A C 1
ATOM 1143 O O . MET A 1 139 ? 0.869 4.049 11.245 1.00 92.00 139 MET A O 1
ATOM 1147 N N . ARG A 1 140 ? 0.446 1.878 10.857 1.00 91.75 140 ARG A N 1
ATOM 1148 C CA . ARG A 1 140 ? 1.166 1.831 9.578 1.00 91.75 140 ARG A CA 1
ATOM 1149 C C . ARG A 1 140 ? 0.489 2.683 8.512 1.00 91.75 140 ARG A C 1
ATOM 1151 O O . ARG A 1 140 ? 1.176 3.379 7.782 1.00 91.75 140 ARG A O 1
ATOM 1158 N N . PHE A 1 141 ? -0.836 2.645 8.437 1.00 92.88 141 PHE A N 1
ATOM 1159 C CA . PHE A 1 141 ? -1.594 3.457 7.497 1.00 92.88 141 PHE A CA 1
ATOM 1160 C C . PHE A 1 141 ? -1.419 4.952 7.767 1.00 92.88 141 PHE A C 1
ATOM 1162 O O . PHE A 1 141 ? -1.273 5.710 6.818 1.00 92.88 141 PHE A O 1
ATOM 1169 N N . LEU A 1 142 ? -1.379 5.374 9.033 1.00 91.75 142 LEU A N 1
ATOM 1170 C CA . LEU A 1 142 ? -1.210 6.781 9.405 1.00 91.75 142 LEU A CA 1
ATOM 1171 C C . LEU A 1 142 ? 0.229 7.273 9.163 1.00 91.75 142 LEU A C 1
ATOM 1173 O O . LEU A 1 142 ? 0.435 8.326 8.566 1.00 91.75 142 LEU A O 1
ATOM 1177 N N . THR A 1 143 ? 1.237 6.482 9.543 1.00 90.81 143 THR A N 1
ATOM 1178 C CA . THR A 1 143 ? 2.658 6.898 9.499 1.00 90.81 143 THR A CA 1
ATOM 1179 C C . THR A 1 143 ? 3.393 6.548 8.198 1.00 90.81 143 THR A C 1
ATOM 1181 O O . THR A 1 143 ? 4.410 7.156 7.878 1.00 90.81 143 THR A O 1
ATOM 1184 N N . GLY A 1 144 ? 2.917 5.556 7.445 1.00 88.56 144 GLY A N 1
ATOM 1185 C CA . GLY A 1 144 ? 3.586 5.004 6.265 1.00 88.56 144 GLY A CA 1
ATOM 1186 C C . GLY A 1 144 ? 3.356 5.806 4.989 1.00 88.56 144 GLY A C 1
ATOM 1187 O O . GLY A 1 144 ? 2.569 5.386 4.142 1.00 88.56 144 GLY A O 1
ATOM 1188 N N . ASN A 1 145 ? 4.056 6.930 4.833 1.00 89.69 145 ASN A N 1
ATOM 1189 C CA . ASN A 1 145 ? 4.087 7.689 3.578 1.00 89.69 145 ASN A CA 1
ATOM 1190 C C . ASN A 1 145 ? 4.526 6.830 2.385 1.00 89.69 145 ASN A C 1
ATOM 1192 O O . ASN A 1 145 ? 5.409 5.989 2.499 1.00 89.69 145 ASN A O 1
ATOM 1196 N N . GLU A 1 146 ? 3.880 7.009 1.238 1.00 90.12 146 GLU A N 1
ATOM 1197 C CA . GLU A 1 146 ? 4.101 6.260 -0.003 1.00 90.12 146 GLU A CA 1
ATOM 1198 C C . GLU A 1 146 ? 4.089 4.732 0.213 1.00 90.12 146 GLU A C 1
ATOM 1200 O O . GLU A 1 146 ? 4.847 3.984 -0.410 1.00 90.12 146 GLU A O 1
ATOM 1205 N N . GLY A 1 147 ? 3.260 4.258 1.152 1.00 88.31 147 GLY A N 1
ATOM 1206 C CA . GLY A 1 147 ? 3.160 2.846 1.529 1.00 88.31 147 GLY A CA 1
ATOM 1207 C C . GLY A 1 147 ? 4.325 2.316 2.373 1.00 88.31 147 GLY A C 1
ATOM 1208 O O . GLY A 1 147 ? 4.448 1.099 2.536 1.00 88.31 147 GLY A O 1
ATOM 1209 N N . GLN A 1 148 ? 5.185 3.179 2.920 1.00 90.94 148 GLN A N 1
ATOM 1210 C CA . GLN A 1 148 ? 6.338 2.758 3.713 1.00 90.94 148 GLN A CA 1
ATOM 1211 C C . GLN A 1 148 ? 5.953 1.962 4.963 1.00 90.94 148 GLN A C 1
ATOM 1213 O O . GLN A 1 148 ? 4.936 2.173 5.626 1.00 90.94 148 GLN A O 1
ATOM 1218 N N . VAL A 1 149 ? 6.811 0.999 5.293 1.00 87.50 149 VAL A N 1
ATOM 1219 C CA . VAL A 1 149 ? 6.584 0.034 6.367 1.00 87.50 149 VAL A CA 1
ATOM 1220 C C . VAL A 1 149 ? 7.499 0.369 7.539 1.00 87.50 149 VAL A C 1
ATOM 1222 O O . VAL A 1 149 ? 8.537 -0.257 7.751 1.00 87.50 149 VAL A O 1
ATOM 1225 N N . TRP A 1 150 ? 7.092 1.348 8.341 1.00 83.50 150 TRP A N 1
ATOM 1226 C CA . TRP A 1 150 ? 7.829 1.698 9.552 1.00 83.50 150 TRP A CA 1
ATOM 1227 C C . TRP A 1 150 ? 7.685 0.639 10.643 1.00 83.50 150 TRP A C 1
ATOM 1229 O O . TRP A 1 150 ? 6.611 0.068 10.860 1.00 83.50 150 TRP A O 1
ATOM 1239 N N . ARG A 1 151 ? 8.773 0.363 11.361 1.00 81.62 151 ARG A N 1
ATOM 1240 C CA . ARG A 1 151 ? 8.702 -0.402 12.608 1.00 81.62 151 ARG A CA 1
ATOM 1241 C C . ARG A 1 151 ? 8.331 0.571 13.720 1.00 81.62 151 ARG A C 1
ATOM 1243 O O . ARG A 1 151 ? 9.075 1.506 13.983 1.00 81.62 151 ARG A O 1
ATOM 1250 N N . PHE A 1 152 ? 7.188 0.356 14.352 1.00 77.81 152 PHE A N 1
ATOM 1251 C CA . PHE A 1 152 ? 6.755 1.133 15.509 1.00 77.81 152 PHE A CA 1
ATOM 1252 C C . PHE A 1 152 ? 6.946 0.302 16.780 1.00 77.81 152 PHE A C 1
ATOM 1254 O O . PHE A 1 152 ? 6.654 -0.894 16.808 1.00 77.81 152 PHE A O 1
ATOM 1261 N N . ASN A 1 153 ? 7.429 0.956 17.834 1.00 77.06 153 ASN A N 1
ATOM 1262 C CA . ASN A 1 153 ? 7.637 0.333 19.144 1.00 77.06 153 ASN A CA 1
ATOM 1263 C C . ASN A 1 153 ? 6.383 0.424 20.035 1.00 77.06 153 ASN A C 1
ATOM 1265 O O . ASN A 1 153 ? 6.271 -0.304 21.015 1.00 77.06 153 ASN A O 1
ATOM 1269 N N . SER A 1 154 ? 5.430 1.301 19.693 1.00 83.56 154 SER A N 1
ATOM 1270 C CA . SER A 1 154 ? 4.185 1.533 20.433 1.00 83.56 154 SER A CA 1
ATOM 1271 C C . SER A 1 154 ? 3.017 1.801 19.476 1.00 83.56 154 SER A C 1
ATOM 1273 O O . SER A 1 154 ? 3.206 2.310 18.374 1.00 83.56 154 SER A O 1
ATOM 1275 N N . CYS A 1 155 ? 1.802 1.446 19.899 1.00 87.06 155 CYS A N 1
ATOM 1276 C CA . CYS A 1 155 ? 0.542 1.719 19.192 1.00 87.06 155 CYS A CA 1
ATOM 1277 C C . CYS A 1 155 ? -0.478 2.417 20.110 1.00 87.06 155 CYS A C 1
ATOM 1279 O O . CYS A 1 155 ? -1.682 2.209 19.973 1.00 87.06 155 CYS A O 1
ATOM 1281 N N . GLN A 1 156 ? -0.004 3.187 21.094 1.00 87.31 156 GLN A N 1
ATOM 1282 C CA . GLN A 1 156 ? -0.850 3.816 22.119 1.00 87.31 156 GLN A CA 1
ATOM 1283 C C . GLN A 1 156 ? -1.826 4.859 21.558 1.00 87.31 156 GLN A C 1
ATOM 1285 O O . GLN A 1 156 ? -2.899 5.039 22.126 1.00 87.31 156 GLN A O 1
ATOM 1290 N N . ASN A 1 157 ? -1.498 5.495 20.430 1.00 88.69 157 ASN A N 1
ATOM 1291 C CA . ASN A 1 157 ? -2.373 6.469 19.775 1.00 88.69 157 ASN A CA 1
ATOM 1292 C C . ASN A 1 157 ? -3.641 5.845 19.178 1.00 88.69 157 ASN A C 1
ATOM 1294 O O . ASN A 1 157 ? -4.580 6.574 18.880 1.00 88.69 157 ASN A O 1
ATOM 1298 N N . VAL A 1 158 ? -3.685 4.521 19.000 1.00 91.81 158 VAL A N 1
ATOM 1299 C CA . VAL A 1 158 ? -4.860 3.812 18.487 1.00 91.81 158 VAL A CA 1
ATOM 1300 C C . VAL A 1 158 ? -5.463 2.992 19.615 1.00 91.81 158 VAL A C 1
ATOM 1302 O O . VAL A 1 158 ? -4.893 1.991 20.065 1.00 91.81 158 VAL A O 1
ATOM 1305 N N . ASP A 1 159 ? -6.649 3.388 20.058 1.00 92.75 159 ASP A N 1
ATOM 1306 C CA . ASP A 1 159 ? -7.459 2.598 20.968 1.00 92.75 159 ASP A CA 1
ATOM 1307 C C . ASP A 1 159 ? -8.547 1.826 20.222 1.00 92.75 159 ASP A C 1
ATOM 1309 O O . ASP A 1 159 ? -9.115 2.306 19.246 1.00 92.75 159 ASP A O 1
ATOM 1313 N N . VAL A 1 160 ? -8.806 0.597 20.663 1.00 93.19 160 VAL A N 1
ATOM 1314 C CA . VAL A 1 160 ? -9.772 -0.303 20.026 1.00 93.19 160 VAL A CA 1
ATOM 1315 C C . VAL A 1 160 ? -10.600 -0.956 21.116 1.00 93.19 160 VAL A C 1
ATOM 1317 O O . VAL A 1 160 ? -10.064 -1.675 21.961 1.00 93.19 160 VAL A O 1
ATOM 1320 N N . LYS A 1 161 ? -11.913 -0.743 21.063 1.00 92.81 161 LYS A N 1
ATOM 1321 C CA . LYS A 1 161 ? -12.891 -1.352 21.965 1.00 92.81 161 LYS A CA 1
ATOM 1322 C C . LYS A 1 161 ? -13.879 -2.169 21.151 1.00 92.81 161 LYS A C 1
ATOM 1324 O O . LYS A 1 161 ? -14.449 -1.681 20.180 1.00 92.81 161 LYS A O 1
ATOM 1329 N N . VAL A 1 162 ? -14.096 -3.414 21.557 1.00 91.00 162 VAL A N 1
ATOM 1330 C CA . VAL A 1 162 ? -15.040 -4.317 20.891 1.00 91.00 162 VAL A CA 1
ATOM 1331 C C . VAL A 1 162 ? -16.266 -4.479 21.779 1.00 91.00 162 VAL A C 1
ATOM 1333 O O . VAL A 1 162 ? -16.147 -4.888 22.932 1.00 91.00 162 VAL A O 1
ATOM 1336 N N . LYS A 1 163 ? -17.449 -4.164 21.246 1.00 90.88 163 LYS A N 1
ATOM 1337 C CA . LYS A 1 163 ? -18.740 -4.382 21.910 1.00 90.88 163 LYS A CA 1
ATOM 1338 C C . LYS A 1 163 ? -19.656 -5.157 20.966 1.00 90.88 163 LYS A C 1
ATOM 1340 O O . LYS A 1 163 ? -20.236 -4.596 20.038 1.00 90.88 163 LYS A O 1
ATOM 1345 N N . GLY A 1 164 ? -19.779 -6.463 21.196 1.00 88.94 164 GLY A N 1
ATOM 1346 C CA . GLY A 1 164 ? -20.535 -7.352 20.312 1.00 88.94 164 GLY A CA 1
ATOM 1347 C C . GLY A 1 164 ? -19.932 -7.381 18.904 1.00 88.94 164 GLY A C 1
ATOM 1348 O O . GLY A 1 164 ? -18.807 -7.837 18.726 1.00 88.94 164 GLY A O 1
ATOM 1349 N N . ARG A 1 165 ? -20.677 -6.879 17.909 1.00 90.06 165 ARG A N 1
ATOM 1350 C CA . ARG A 1 165 ? -20.236 -6.795 16.502 1.00 90.06 165 ARG A CA 1
ATOM 1351 C C . ARG A 1 165 ? -19.619 -5.449 16.121 1.00 90.06 165 ARG A C 1
ATOM 1353 O O . ARG A 1 165 ? -19.204 -5.292 14.980 1.00 90.06 165 ARG A O 1
ATOM 1360 N N . ILE A 1 166 ? -19.577 -4.486 17.040 1.00 89.88 166 ILE A N 1
ATOM 1361 C CA . ILE A 1 166 ? -19.047 -3.148 16.775 1.00 89.88 166 ILE A CA 1
ATOM 1362 C C . ILE A 1 166 ? -17.613 -3.067 17.296 1.00 89.88 166 ILE A C 1
ATOM 1364 O O . ILE A 1 166 ? -17.355 -3.334 18.473 1.00 89.88 166 ILE A O 1
ATOM 1368 N N . VAL A 1 167 ? -16.695 -2.679 16.417 1.00 92.88 167 VAL A N 1
ATOM 1369 C CA . VAL A 1 167 ? -15.302 -2.360 16.726 1.00 92.88 167 VAL A CA 1
ATOM 1370 C C . VAL A 1 167 ? -15.168 -0.842 16.680 1.00 92.88 167 VAL A C 1
ATOM 1372 O O . VAL A 1 167 ? -15.098 -0.244 15.607 1.00 92.88 167 VAL A O 1
ATOM 1375 N N . ALA A 1 168 ? -15.175 -0.219 17.855 1.00 93.44 168 ALA A N 1
ATOM 1376 C CA . ALA A 1 168 ? -14.974 1.214 18.006 1.00 93.44 168 ALA A CA 1
ATOM 1377 C C . ALA A 1 168 ? -13.472 1.508 18.066 1.00 93.44 168 ALA A C 1
ATOM 1379 O O . ALA A 1 168 ? -12.759 0.956 18.910 1.00 93.44 168 ALA A O 1
ATOM 1380 N N . ILE A 1 169 ? -13.001 2.360 17.163 1.00 94.00 169 ILE A N 1
ATOM 1381 C CA . ILE A 1 169 ? -11.599 2.731 17.013 1.00 94.00 169 ILE A CA 1
ATOM 1382 C C . ILE A 1 169 ? -11.478 4.214 17.328 1.00 94.00 169 ILE A C 1
ATOM 1384 O O . ILE A 1 169 ? -12.062 5.051 16.644 1.00 94.00 169 ILE A O 1
ATOM 1388 N N . THR A 1 170 ? -10.702 4.542 18.353 1.00 93.00 170 THR A N 1
ATOM 1389 C CA . THR A 1 170 ? -10.438 5.929 18.729 1.00 93.00 170 THR A CA 1
ATOM 1390 C C . THR A 1 170 ? -8.978 6.243 18.463 1.00 93.00 170 THR A C 1
ATOM 1392 O O . THR A 1 170 ? -8.091 5.582 19.004 1.00 93.00 170 THR A O 1
ATOM 1395 N N . ILE A 1 171 ? -8.729 7.236 17.613 1.00 92.88 171 ILE A N 1
ATOM 1396 C CA . ILE A 1 171 ? -7.378 7.646 17.229 1.00 92.88 171 ILE A CA 1
ATOM 1397 C C . ILE A 1 171 ? -7.079 8.981 17.904 1.00 92.88 171 ILE A C 1
ATOM 1399 O O . ILE A 1 171 ? -7.804 9.955 17.712 1.00 92.88 171 ILE A O 1
ATOM 1403 N N . THR A 1 172 ? -6.025 9.016 18.712 1.00 90.25 172 THR A N 1
ATOM 1404 C CA . THR A 1 172 ? -5.479 10.258 19.264 1.00 90.25 172 THR A CA 1
ATOM 1405 C C . THR A 1 172 ? -4.612 10.925 18.194 1.00 90.25 172 THR A C 1
ATOM 1407 O O . THR A 1 172 ? -3.739 10.230 17.666 1.00 90.25 172 THR A O 1
ATOM 1410 N N . PRO A 1 173 ? -4.803 12.224 17.891 1.00 83.75 173 PRO A N 1
ATOM 1411 C CA . PRO A 1 173 ? -3.985 12.951 16.918 1.00 83.75 173 PRO A CA 1
ATOM 1412 C C . PRO A 1 173 ? -2.475 12.814 17.181 1.00 83.75 173 PRO A C 1
ATOM 1414 O O . PRO A 1 173 ? -2.044 12.617 18.320 1.00 83.75 173 PRO A O 1
ATOM 1417 N N . GLY A 1 174 ? -1.671 12.904 16.123 1.00 82.88 174 GLY A N 1
ATOM 1418 C CA . GLY A 1 174 ? -0.210 12.791 16.166 1.00 82.88 174 GLY A CA 1
ATOM 1419 C C . GLY A 1 174 ? 0.435 13.464 14.952 1.00 82.88 174 GLY A C 1
ATOM 1420 O O . GLY A 1 174 ? -0.216 14.262 14.288 1.00 82.88 174 GLY A O 1
ATOM 1421 N N . ASP A 1 175 ? 1.686 13.119 14.633 1.00 82.69 175 ASP A N 1
ATOM 1422 C CA . ASP A 1 175 ? 2.496 13.763 13.573 1.00 82.69 175 ASP A CA 1
ATOM 1423 C C . ASP A 1 175 ? 2.082 13.404 12.123 1.00 82.69 175 ASP A C 1
ATOM 1425 O O . ASP A 1 175 ? 2.885 13.476 11.193 1.00 82.69 175 ASP A O 1
ATOM 1429 N N . TRP A 1 176 ? 0.843 12.967 11.907 1.00 85.19 176 TRP A N 1
ATOM 1430 C CA . TRP A 1 176 ? 0.296 12.619 10.593 1.00 85.19 176 TRP A CA 1
ATOM 1431 C C . TRP A 1 176 ? -0.820 13.579 10.191 1.00 85.19 176 TRP A C 1
ATOM 1433 O O . TRP A 1 176 ? -1.419 14.254 11.025 1.00 85.19 176 TRP A O 1
ATOM 1443 N N . ASP A 1 177 ? -1.139 13.602 8.899 1.00 85.44 177 ASP A N 1
ATOM 1444 C CA . ASP A 1 177 ? -2.253 14.392 8.381 1.00 85.44 177 ASP A CA 1
ATOM 1445 C C . ASP A 1 177 ? -3.592 13.881 8.944 1.00 85.44 177 ASP A C 1
ATOM 1447 O O . ASP A 1 177 ? -3.947 12.707 8.781 1.00 85.44 177 ASP A O 1
ATOM 1451 N N . SER A 1 178 ? -4.347 14.762 9.605 1.00 82.88 178 SER A N 1
ATOM 1452 C CA . SER A 1 178 ? -5.657 14.452 10.187 1.00 82.88 178 SER A CA 1
ATOM 1453 C C . SER A 1 178 ? -6.679 14.039 9.124 1.00 82.88 178 SER A C 1
ATOM 1455 O O . SER A 1 178 ? -7.581 13.244 9.408 1.00 82.88 178 SER A O 1
ATOM 1457 N N . SER A 1 179 ? -6.494 14.467 7.867 1.00 85.38 179 SER A N 1
ATOM 1458 C CA . SER A 1 179 ? -7.345 14.054 6.748 1.00 85.38 179 SER A CA 1
ATOM 1459 C C . SER A 1 179 ? -7.366 12.527 6.569 1.00 85.38 179 SER A C 1
ATOM 1461 O O . SER A 1 179 ? -8.417 11.956 6.248 1.00 85.38 179 SER A O 1
ATOM 1463 N N . LEU A 1 180 ? -6.258 11.840 6.887 1.00 88.31 180 LEU A N 1
ATOM 1464 C CA . LEU A 1 180 ? -6.117 10.387 6.761 1.00 88.31 180 LEU A CA 1
ATOM 1465 C C . LEU A 1 180 ? -7.092 9.618 7.651 1.00 88.31 180 LEU A C 1
ATOM 1467 O O . LEU A 1 180 ? -7.521 8.533 7.266 1.00 88.31 180 LEU A O 1
ATOM 1471 N N . ILE A 1 181 ? -7.474 10.161 8.810 1.00 88.88 181 ILE A N 1
ATOM 1472 C CA . ILE A 1 181 ? -8.434 9.515 9.717 1.00 88.88 181 ILE A CA 1
ATOM 1473 C C . ILE A 1 181 ? -9.817 9.469 9.058 1.00 88.88 181 ILE A C 1
ATOM 1475 O O . ILE A 1 181 ? -10.453 8.414 9.011 1.00 88.88 181 ILE A O 1
ATOM 1479 N N . SER A 1 182 ? -10.252 10.592 8.480 1.00 85.75 182 SER A N 1
ATOM 1480 C CA . SER A 1 182 ? -11.532 10.678 7.766 1.00 85.75 182 SER A CA 1
ATOM 1481 C C . SER A 1 182 ? -11.556 9.805 6.506 1.00 85.75 182 SER A C 1
ATOM 1483 O O . SER A 1 182 ? -12.573 9.200 6.169 1.00 85.75 182 SER A O 1
ATOM 1485 N N . VAL A 1 183 ? -10.417 9.701 5.817 1.00 88.31 183 VAL A N 1
ATOM 1486 C CA . VAL A 1 183 ? -10.252 8.845 4.642 1.00 88.31 183 VAL A CA 1
ATOM 1487 C C . VAL A 1 183 ? -10.266 7.368 5.041 1.00 88.31 183 VAL A C 1
ATOM 1489 O O . VAL A 1 183 ? -10.919 6.571 4.370 1.00 88.31 183 VAL A O 1
ATOM 1492 N N . LEU A 1 184 ? -9.614 6.994 6.145 1.00 90.25 184 LEU A N 1
ATOM 1493 C CA . LEU A 1 184 ? -9.594 5.621 6.650 1.00 90.25 184 LEU A CA 1
ATOM 1494 C C . LEU A 1 184 ? -11.006 5.113 6.960 1.00 90.25 184 LEU A C 1
ATOM 1496 O O . LEU A 1 184 ? -11.341 4.001 6.555 1.00 90.25 184 LEU A O 1
ATOM 1500 N N . ASP A 1 185 ? -11.838 5.932 7.610 1.00 88.50 185 ASP A N 1
ATOM 1501 C CA . ASP A 1 185 ? -13.240 5.592 7.884 1.00 88.50 185 ASP A CA 1
ATOM 1502 C C . ASP A 1 185 ? -13.996 5.261 6.588 1.00 88.50 185 ASP A C 1
ATOM 1504 O O . ASP A 1 185 ? -14.620 4.207 6.459 1.00 88.50 185 ASP A O 1
ATOM 1508 N N . ARG A 1 186 ? -13.833 6.094 5.556 1.00 85.88 186 ARG A N 1
ATOM 1509 C CA . ARG A 1 186 ? -14.462 5.879 4.243 1.00 85.88 186 ARG A CA 1
ATOM 1510 C C . ARG A 1 186 ? -13.970 4.608 3.555 1.00 85.88 186 ARG A C 1
ATOM 1512 O O . ARG A 1 186 ? -14.771 3.878 2.980 1.00 85.88 186 ARG A O 1
ATOM 1519 N N . ILE A 1 187 ? -12.666 4.340 3.567 1.00 88.56 187 ILE A N 1
ATOM 1520 C CA . ILE A 1 187 ? -12.087 3.172 2.883 1.00 88.56 187 ILE A CA 1
ATOM 1521 C C . ILE A 1 187 ? -12.515 1.872 3.581 1.00 88.56 187 ILE A C 1
ATOM 1523 O O . ILE A 1 187 ? -12.828 0.890 2.903 1.00 88.56 187 ILE A O 1
ATOM 1527 N N . ILE A 1 188 ? -12.575 1.875 4.916 1.00 89.56 188 ILE A N 1
ATOM 1528 C CA . ILE A 1 188 ? -13.066 0.742 5.707 1.00 89.56 188 ILE A CA 1
ATOM 1529 C C . ILE A 1 188 ? -14.546 0.481 5.420 1.00 89.56 188 ILE A C 1
ATOM 1531 O O . ILE A 1 188 ? -14.907 -0.650 5.099 1.00 89.56 188 ILE A O 1
ATOM 1535 N N . ASN A 1 189 ? -15.385 1.518 5.457 1.00 85.31 189 ASN A N 1
ATOM 1536 C CA . ASN A 1 189 ? -16.824 1.382 5.222 1.00 85.31 189 ASN A CA 1
ATOM 1537 C C . ASN A 1 189 ? -17.161 0.973 3.776 1.00 85.31 189 ASN A C 1
ATOM 1539 O O . ASN A 1 189 ? -18.153 0.287 3.547 1.00 85.31 189 ASN A O 1
ATOM 1543 N N . ASN A 1 190 ? -16.309 1.322 2.806 1.00 84.19 190 ASN A N 1
ATOM 1544 C CA . ASN A 1 190 ? -16.426 0.867 1.416 1.00 84.19 190 ASN A CA 1
ATOM 1545 C C . ASN A 1 190 ? -15.888 -0.560 1.178 1.00 84.19 190 ASN A C 1
ATOM 1547 O O . ASN A 1 190 ? -15.960 -1.048 0.052 1.00 84.19 190 ASN A O 1
ATOM 1551 N N . GLY A 1 191 ? -15.323 -1.228 2.192 1.00 85.62 191 GLY A N 1
ATOM 1552 C CA . GLY A 1 191 ? -14.820 -2.601 2.072 1.00 85.62 191 GLY A CA 1
ATOM 1553 C C . GLY A 1 191 ? -13.565 -2.751 1.204 1.00 85.62 191 GLY A C 1
ATOM 1554 O O . GLY A 1 191 ? -13.302 -3.834 0.693 1.00 85.62 191 GLY A O 1
ATOM 1555 N N . ILE A 1 192 ? -12.792 -1.676 1.019 1.00 88.69 192 ILE A N 1
ATOM 1556 C CA . ILE A 1 192 ? -11.574 -1.683 0.187 1.00 88.69 192 ILE A CA 1
ATOM 1557 C C . ILE A 1 192 ? -10.391 -2.343 0.926 1.00 88.69 192 ILE A C 1
ATOM 1559 O O . ILE A 1 192 ? -9.494 -2.922 0.305 1.00 88.69 192 ILE A O 1
ATOM 1563 N N . LEU A 1 193 ? -10.359 -2.239 2.260 1.00 90.75 193 LEU A N 1
ATOM 1564 C CA . LEU A 1 193 ? -9.317 -2.852 3.086 1.00 90.75 193 LEU A CA 1
ATOM 1565 C C . LEU A 1 193 ? -9.663 -4.296 3.442 1.00 90.75 193 LEU A C 1
ATOM 1567 O O . LEU A 1 193 ? -10.786 -4.603 3.835 1.00 90.75 193 LEU A O 1
ATOM 1571 N N . ASN A 1 194 ? -8.650 -5.160 3.425 1.00 89.38 194 ASN A N 1
ATOM 1572 C CA . ASN A 1 194 ? -8.755 -6.5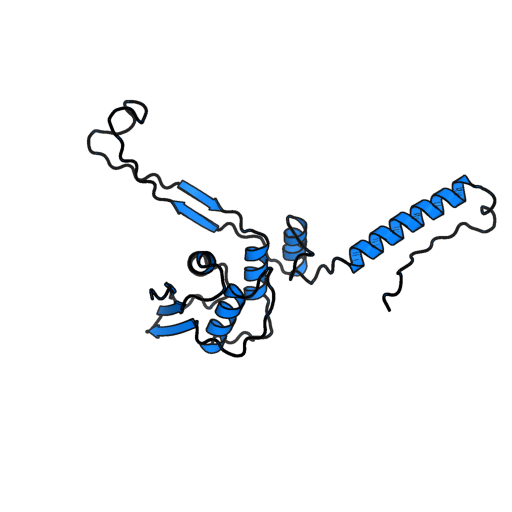37 3.896 1.00 89.38 194 ASN A CA 1
ATOM 1573 C C . ASN A 1 194 ? -8.919 -6.566 5.422 1.00 89.38 194 ASN A C 1
ATOM 1575 O O . ASN A 1 194 ? -7.936 -6.540 6.169 1.00 89.38 194 ASN A O 1
ATOM 1579 N N . ILE A 1 195 ? -10.166 -6.611 5.880 1.00 91.12 195 ILE A N 1
ATOM 1580 C CA . ILE A 1 195 ? -10.578 -6.792 7.275 1.00 91.12 195 ILE A CA 1
ATOM 1581 C C . ILE A 1 195 ? -11.795 -7.734 7.324 1.00 91.12 195 ILE A C 1
ATOM 1583 O O . ILE A 1 195 ? -12.522 -7.835 6.335 1.00 91.12 195 ILE A O 1
ATOM 1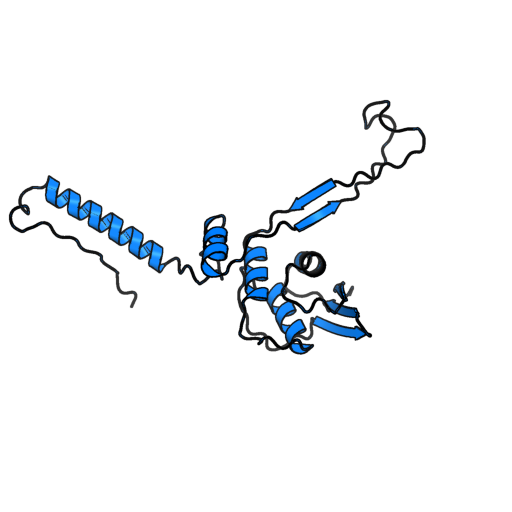587 N N . PRO A 1 196 ? -12.043 -8.451 8.436 1.00 90.25 196 PRO A N 1
ATOM 1588 C CA . PRO A 1 196 ? -13.189 -9.351 8.522 1.00 90.25 196 PRO A CA 1
ATOM 1589 C C . PRO A 1 196 ? -14.536 -8.619 8.364 1.00 90.25 196 PRO A C 1
ATOM 1591 O O . PRO A 1 196 ? -14.858 -7.764 9.188 1.00 90.25 196 PRO A O 1
ATOM 1594 N N . PRO A 1 197 ? -15.392 -9.013 7.403 1.00 87.69 197 PRO A N 1
ATOM 1595 C CA . PRO A 1 197 ? -16.671 -8.337 7.148 1.00 87.69 197 PRO A CA 1
ATOM 1596 C C . PRO A 1 197 ? -17.735 -8.613 8.224 1.00 87.69 197 PRO A C 1
ATOM 1598 O O . PRO A 1 197 ? -18.847 -8.101 8.163 1.00 87.69 197 PRO A O 1
ATOM 1601 N N . ILE A 1 198 ? -17.429 -9.459 9.213 1.00 89.88 198 ILE A N 1
ATOM 1602 C CA . ILE A 1 198 ? -18.351 -9.796 10.302 1.00 89.88 198 ILE A CA 1
ATOM 1603 C C . ILE A 1 198 ? -18.554 -8.623 11.279 1.00 89.88 198 ILE A C 1
ATOM 1605 O O . ILE A 1 198 ? -19.590 -8.558 11.946 1.00 89.88 198 ILE A O 1
ATOM 1609 N N . TYR A 1 199 ? -17.590 -7.705 11.371 1.00 89.81 199 TYR A N 1
ATOM 1610 C CA . TYR A 1 199 ? -17.628 -6.576 12.295 1.00 89.81 199 TYR A CA 1
ATOM 1611 C C . TYR A 1 199 ? -18.020 -5.280 11.589 1.00 89.81 199 TYR A C 1
ATOM 1613 O O . TYR A 1 199 ? -17.649 -5.045 10.445 1.00 89.81 199 TYR A O 1
ATOM 1621 N N . ASN A 1 200 ? -18.716 -4.414 12.322 1.00 90.56 200 ASN A N 1
ATOM 1622 C CA . ASN A 1 200 ? -18.942 -3.029 11.934 1.00 90.56 200 ASN A CA 1
ATOM 1623 C C . ASN A 1 200 ? -17.865 -2.167 12.586 1.00 90.56 200 ASN A C 1
ATOM 1625 O O . ASN A 1 200 ? -17.666 -2.236 13.802 1.00 90.56 200 ASN A O 1
ATOM 1629 N N . TYR A 1 201 ? -17.184 -1.358 11.788 1.00 92.19 201 TYR A N 1
ATOM 1630 C CA . TYR A 1 201 ? -16.090 -0.514 12.245 1.00 92.19 201 TYR A CA 1
ATOM 1631 C C . TYR A 1 201 ? -16.583 0.924 12.363 1.00 92.19 201 TYR A C 1
ATOM 1633 O O . TYR A 1 201 ? -17.238 1.429 11.460 1.00 92.19 201 TYR A O 1
ATOM 1641 N N . ALA A 1 202 ? -16.286 1.570 13.485 1.00 90.50 202 ALA A N 1
ATOM 1642 C CA . ALA A 1 202 ? -16.587 2.981 13.691 1.00 90.50 202 ALA A CA 1
ATOM 1643 C C . ALA A 1 202 ? -15.304 3.685 14.118 1.00 90.50 202 ALA A C 1
ATOM 1645 O O . ALA A 1 202 ? -14.730 3.326 15.150 1.00 90.50 202 ALA A O 1
ATOM 1646 N N . ILE A 1 203 ? -14.848 4.651 13.323 1.00 90.62 203 ILE A N 1
ATOM 1647 C CA . ILE A 1 203 ? -13.623 5.400 13.599 1.00 90.62 203 ILE A CA 1
ATOM 1648 C C . ILE A 1 203 ? -13.991 6.796 14.086 1.00 90.62 203 ILE A C 1
ATOM 1650 O O . ILE A 1 203 ? -14.764 7.508 13.455 1.00 90.62 203 ILE A O 1
ATOM 1654 N N . SER A 1 204 ? -13.414 7.193 15.213 1.00 88.62 204 SER A N 1
ATOM 1655 C CA . SER A 1 204 ? -13.560 8.534 15.772 1.00 88.62 204 SER A CA 1
ATOM 1656 C C . SER A 1 204 ? -12.192 9.118 16.094 1.00 88.62 204 SER A C 1
ATOM 1658 O O . SER A 1 204 ? -11.347 8.438 16.686 1.00 88.62 204 SER A O 1
ATOM 1660 N N . GLU A 1 205 ? -11.994 10.389 15.780 1.00 86.62 205 GLU A N 1
ATOM 1661 C CA . GLU A 1 205 ? -10.858 11.149 16.289 1.00 86.62 205 GLU A CA 1
ATOM 1662 C C . GLU A 1 205 ? -11.122 11.559 17.741 1.00 86.62 205 GLU A C 1
ATOM 1664 O O . GLU A 1 205 ? -12.224 11.991 18.093 1.00 86.62 205 GLU A O 1
ATOM 1669 N N . ARG A 1 206 ? -10.123 11.394 18.612 1.00 79.69 206 ARG A N 1
ATOM 1670 C CA . ARG A 1 206 ? -10.214 11.874 19.988 1.00 79.69 206 ARG A CA 1
ATOM 1671 C C . ARG A 1 206 ? -10.075 13.392 19.975 1.00 79.69 206 ARG A C 1
ATOM 1673 O O . ARG A 1 206 ? -8.979 13.897 19.756 1.00 79.69 206 ARG A O 1
ATOM 1680 N N . GLN A 1 207 ? -11.174 14.094 20.233 1.00 67.38 207 GLN A N 1
ATOM 1681 C CA . GLN A 1 207 ? -11.120 15.525 20.517 1.00 67.38 207 GLN A CA 1
ATOM 1682 C C . GLN A 1 207 ? -10.350 15.723 21.830 1.00 67.38 207 GLN A C 1
ATOM 1684 O O . GLN A 1 207 ? -10.608 15.018 22.811 1.00 67.38 207 GLN A O 1
ATOM 1689 N N . SER A 1 208 ? -9.337 16.589 21.778 1.00 54.00 208 SER A N 1
ATOM 1690 C CA . SER A 1 208 ? -8.472 16.976 22.900 1.00 54.00 208 SER A CA 1
ATOM 1691 C C . SER A 1 208 ? -9.260 17.588 24.046 1.00 54.00 208 SER A C 1
ATOM 1693 O O . SER A 1 208 ? -10.103 18.461 23.736 1.00 54.00 208 SER A O 1
#

Organism: NCBI:txid2697033

Radius of gyration: 26.35 Å; chains: 1; bounding box: 78×50×65 Å